Protein AF-A0A6G3ML04-F1 (afdb_monomer_lite)

Sequence (183 aa):
IDFSEVTQTDVFVLGKVYQLIARELGIQLPIVDPCIYVERYGYKLKLGEKTRDVCHTAVRLVGRMKRDWIHHGRRPNGICGAALLVASQLHGFQISVKQMVRVVRISKAIIVKRLADVSETPVASLSLEDFFSKKLESMVEQDPPSFKLARIIYLRRSVIESKNNWLSSQIIDQVVKTNMEME

InterPro domains:
  IPR000812 Transcription factor TFIIB [PTHR11618] (1-153)
  IPR013150 Transcription factor TFIIB, cyclin-like domain [PF00382] (29-118)
  IPR036915 Cyclin-like superfamily [SSF47954] (31-125)

Structure (mmCIF, N/CA/C/O backbone):
data_AF-A0A6G3ML04-F1
#
_entry.id   AF-A0A6G3ML04-F1
#
loop_
_atom_site.group_PDB
_atom_site.id
_atom_site.type_symbol
_atom_site.label_atom_id
_atom_site.label_alt_id
_atom_site.label_comp_id
_atom_site.label_asym_id
_atom_site.label_entity_id
_atom_site.label_seq_id
_atom_site.pdbx_PDB_ins_code
_atom_site.Cartn_x
_atom_site.Cartn_y
_atom_site.Cartn_z
_atom_site.occupancy
_atom_site.B_iso_or_equiv
_atom_site.auth_seq_id
_atom_site.auth_comp_id
_atom_site.auth_asym_id
_atom_site.auth_atom_id
_atom_site.pdbx_PDB_model_num
ATOM 1 N N . ILE A 1 1 ? -1.990 -17.256 -7.823 1.00 84.00 1 ILE A N 1
ATOM 2 C CA . ILE A 1 1 ? -1.487 -17.687 -6.494 1.00 84.00 1 ILE A CA 1
ATOM 3 C C . ILE A 1 1 ? -2.345 -18.833 -5.996 1.00 84.00 1 ILE A C 1
ATOM 5 O O . ILE A 1 1 ? -1.812 -19.920 -5.901 1.00 84.00 1 ILE A O 1
ATOM 9 N N . ASP A 1 2 ? -3.655 -18.629 -5.812 1.00 86.38 2 ASP A N 1
ATOM 10 C CA . ASP A 1 2 ? -4.574 -19.694 -5.371 1.00 86.38 2 ASP A CA 1
ATOM 11 C C . ASP A 1 2 ? -4.459 -20.977 -6.231 1.00 86.38 2 ASP A C 1
ATOM 13 O O . ASP A 1 2 ? -4.268 -22.052 -5.683 1.00 86.38 2 ASP A O 1
ATOM 17 N N . PHE A 1 3 ? -4.440 -20.865 -7.568 1.00 90.56 3 PHE A N 1
ATOM 18 C CA . PHE A 1 3 ? -4.226 -22.023 -8.458 1.00 90.56 3 PHE A CA 1
ATOM 19 C C . PHE A 1 3 ? -2.870 -22.713 -8.275 1.00 90.56 3 PHE A C 1
ATOM 21 O O . PHE A 1 3 ? -2.808 -23.929 -8.205 1.00 90.56 3 PHE A O 1
ATOM 28 N N . SER A 1 4 ? -1.797 -21.933 -8.163 1.00 92.62 4 SER A N 1
ATOM 29 C CA . SER A 1 4 ? -0.427 -22.442 -8.023 1.00 92.62 4 SER A CA 1
ATOM 30 C C . SER A 1 4 ? -0.223 -23.221 -6.720 1.00 92.62 4 SER A C 1
ATOM 32 O O . SER A 1 4 ? 0.524 -24.192 -6.705 1.00 92.62 4 SER A O 1
ATOM 34 N N . GLU A 1 5 ? -0.921 -22.843 -5.646 1.00 88.44 5 GLU A N 1
ATOM 35 C CA . GLU A 1 5 ? -0.907 -23.578 -4.377 1.00 88.44 5 GLU A CA 1
ATOM 36 C C . GLU A 1 5 ? -1.630 -24.925 -4.493 1.00 88.44 5 GLU A C 1
ATOM 38 O O . GLU A 1 5 ? -1.165 -25.920 -3.951 1.00 88.44 5 GLU A O 1
ATOM 43 N N . VAL A 1 6 ? -2.741 -24.990 -5.229 1.00 94.06 6 VAL A N 1
ATOM 44 C CA . VAL A 1 6 ? -3.471 -26.251 -5.427 1.00 94.06 6 VAL A CA 1
ATOM 45 C C . VAL A 1 6 ? -2.716 -27.180 -6.377 1.00 94.06 6 VAL A C 1
ATOM 47 O O . VAL A 1 6 ? -2.595 -28.368 -6.102 1.00 94.06 6 VAL A O 1
ATOM 50 N N . THR A 1 7 ? -2.168 -26.651 -7.473 1.00 93.25 7 THR A N 1
ATOM 51 C CA . THR A 1 7 ? -1.433 -27.448 -8.468 1.00 93.25 7 THR A CA 1
ATOM 52 C C . THR A 1 7 ? 0.027 -27.701 -8.088 1.00 93.25 7 THR A C 1
ATOM 54 O O . THR A 1 7 ? 0.729 -28.386 -8.827 1.00 93.25 7 THR A O 1
ATOM 57 N N . GLN A 1 8 ? 0.509 -27.124 -6.978 1.00 93.25 8 GLN A N 1
ATOM 58 C CA . GLN A 1 8 ? 1.909 -27.196 -6.529 1.00 93.25 8 GLN A CA 1
ATOM 59 C C . GLN A 1 8 ? 2.913 -26.822 -7.637 1.00 93.25 8 GLN A C 1
ATOM 61 O O . GLN A 1 8 ? 3.999 -27.383 -7.750 1.00 93.25 8 GLN A O 1
ATOM 66 N N . THR A 1 9 ? 2.537 -25.871 -8.493 1.00 93.94 9 THR A N 1
ATOM 67 C CA . THR A 1 9 ? 3.340 -25.422 -9.641 1.00 93.94 9 THR A CA 1
ATOM 68 C C . THR A 1 9 ? 3.691 -23.951 -9.476 1.00 93.94 9 THR A C 1
ATOM 70 O O . THR A 1 9 ? 2.913 -23.192 -8.901 1.00 93.94 9 THR A O 1
ATOM 73 N N . ASP A 1 10 ? 4.825 -23.505 -10.010 1.00 93.56 10 ASP A N 1
ATOM 74 C CA . ASP A 1 10 ? 5.224 -22.101 -9.920 1.00 93.56 10 ASP A CA 1
ATOM 75 C C . ASP A 1 10 ? 4.236 -21.138 -10.621 1.00 93.56 10 ASP A C 1
ATOM 77 O O . ASP A 1 10 ? 3.751 -21.377 -11.732 1.00 93.56 10 ASP A O 1
ATOM 81 N N . VAL A 1 11 ? 3.966 -19.999 -9.971 1.00 92.75 11 VAL A N 1
ATOM 82 C CA . VAL A 1 11 ? 3.036 -18.965 -10.453 1.00 92.75 11 VAL A CA 1
ATOM 83 C C . VAL A 1 11 ? 3.503 -18.374 -11.782 1.00 92.75 11 VAL A C 1
ATOM 85 O O . VAL A 1 11 ? 2.659 -18.023 -12.609 1.00 92.75 11 VAL A O 1
ATOM 88 N N . PHE A 1 12 ? 4.815 -18.233 -12.001 1.00 93.19 12 PHE A N 1
ATOM 89 C CA . PHE A 1 12 ? 5.323 -17.636 -13.238 1.00 93.19 12 PHE A CA 1
ATOM 90 C C . PHE A 1 12 ? 5.167 -18.582 -14.425 1.00 93.19 12 PHE A C 1
ATOM 92 O O . PHE A 1 12 ? 4.841 -18.122 -15.518 1.00 93.19 12 PHE A O 1
ATOM 99 N N . VAL A 1 13 ? 5.325 -19.891 -14.212 1.00 94.94 13 VAL A N 1
ATOM 100 C CA . VAL A 1 13 ? 5.046 -20.905 -15.240 1.00 94.94 13 VAL A CA 1
ATOM 101 C C . VAL A 1 13 ? 3.569 -20.869 -15.636 1.00 94.94 13 VAL A C 1
ATOM 103 O O . VAL A 1 13 ? 3.266 -20.723 -16.820 1.00 94.94 13 VAL A O 1
ATOM 106 N N . LEU A 1 14 ? 2.651 -20.885 -14.661 1.00 94.88 14 LEU A N 1
ATOM 107 C CA . LEU A 1 14 ? 1.211 -20.753 -14.930 1.00 94.88 14 LEU A CA 1
ATOM 108 C C . LEU A 1 14 ? 0.886 -19.455 -15.679 1.00 94.88 14 LEU A C 1
ATOM 110 O O . LEU A 1 14 ? 0.095 -19.467 -16.618 1.00 94.88 14 LEU A O 1
ATOM 114 N N . GLY A 1 15 ? 1.507 -18.340 -15.286 1.00 93.12 15 GLY A N 1
ATOM 115 C CA . GLY A 1 15 ? 1.320 -17.047 -15.942 1.00 93.12 15 GLY A CA 1
ATOM 116 C C . GLY A 1 15 ? 1.758 -17.051 -17.408 1.00 93.12 15 GLY A C 1
ATOM 117 O O . GLY A 1 15 ? 1.036 -16.527 -18.253 1.00 93.12 15 GLY A O 1
ATOM 118 N N . LYS A 1 16 ? 2.898 -17.682 -17.723 1.00 94.50 16 LYS A N 1
ATOM 119 C CA . LYS A 1 16 ? 3.391 -17.825 -19.104 1.00 94.50 16 LYS A CA 1
ATOM 120 C C . LYS A 1 16 ? 2.436 -18.653 -19.962 1.00 94.50 16 LYS A C 1
ATOM 122 O O . LYS A 1 16 ? 2.088 -18.228 -21.058 1.00 94.50 16 LYS A O 1
ATOM 127 N N . VAL A 1 17 ? 1.983 -19.801 -19.453 1.00 95.19 17 VAL A N 1
ATOM 128 C CA . VAL A 1 17 ? 1.037 -20.675 -20.169 1.00 95.19 17 VAL A CA 1
ATOM 129 C C . VAL A 1 17 ? -0.306 -19.972 -20.371 1.00 95.19 17 VAL A C 1
ATOM 131 O O . VAL A 1 17 ? -0.859 -20.005 -21.464 1.00 95.19 17 VAL A O 1
ATOM 134 N N . TYR A 1 18 ? -0.802 -19.266 -19.354 1.00 93.12 18 TYR A N 1
ATOM 135 C CA . TYR A 1 18 ? -2.026 -18.473 -19.453 1.00 93.12 18 TYR A CA 1
ATOM 136 C C . TYR A 1 18 ? -1.938 -17.389 -20.537 1.00 93.12 18 TYR A C 1
ATOM 138 O O . TYR A 1 18 ? -2.861 -17.240 -21.334 1.00 93.12 18 TYR A O 1
ATOM 146 N N . GLN A 1 19 ? -0.820 -16.659 -20.598 1.00 92.94 19 GLN A N 1
ATOM 147 C CA . GLN A 1 19 ? -0.595 -15.652 -21.637 1.00 92.94 19 GLN A CA 1
ATOM 148 C C . GLN A 1 19 ? -0.502 -16.269 -23.033 1.00 92.94 19 GLN A C 1
ATOM 150 O O . GLN A 1 19 ? -1.040 -15.694 -23.976 1.00 92.94 19 GLN A O 1
ATOM 155 N N . LEU A 1 20 ? 0.143 -17.433 -23.162 1.00 95.19 20 LEU A N 1
ATOM 156 C CA . LEU A 1 20 ? 0.210 -18.168 -24.422 1.00 95.19 20 LEU A CA 1
ATOM 157 C C . LEU A 1 20 ? -1.195 -18.556 -24.897 1.00 95.19 20 LEU A C 1
ATOM 159 O O . LEU A 1 20 ? -1.577 -18.197 -26.002 1.00 95.19 20 LEU A O 1
ATOM 163 N N . ILE A 1 21 ? -1.998 -19.190 -24.037 1.00 95.50 21 ILE A N 1
ATOM 164 C CA . ILE A 1 21 ? -3.373 -19.596 -24.367 1.00 95.50 21 ILE A CA 1
ATOM 165 C C . ILE A 1 21 ? -4.230 -18.386 -24.759 1.00 95.50 21 ILE A C 1
ATOM 167 O O . ILE A 1 21 ? -4.920 -18.429 -25.772 1.00 95.50 21 ILE A O 1
ATOM 171 N N . ALA A 1 22 ? -4.178 -17.295 -23.987 1.00 95.00 22 ALA A N 1
ATOM 172 C CA . ALA A 1 22 ? -4.945 -16.087 -24.293 1.00 95.00 22 ALA A CA 1
ATOM 173 C C . ALA A 1 22 ? -4.548 -15.482 -25.649 1.00 95.00 22 ALA A C 1
ATOM 175 O O . ALA A 1 22 ? -5.415 -15.011 -26.385 1.00 95.00 22 ALA A O 1
ATOM 176 N N . ARG A 1 23 ? -3.252 -15.526 -25.990 1.00 94.62 23 ARG A N 1
ATOM 177 C CA . ARG A 1 23 ? -2.728 -15.045 -27.271 1.00 94.62 23 ARG A CA 1
ATOM 178 C C . ARG A 1 23 ? -3.181 -15.917 -28.439 1.00 94.62 23 ARG A C 1
ATOM 180 O O . ARG A 1 23 ? -3.677 -15.368 -29.415 1.00 94.62 23 ARG A O 1
ATOM 187 N N . GLU A 1 24 ? -3.036 -17.235 -28.328 1.00 96.50 24 GLU A N 1
ATOM 188 C CA . GLU A 1 24 ? -3.408 -18.180 -29.392 1.00 96.50 24 GLU A CA 1
ATOM 189 C C . GLU A 1 24 ? -4.922 -18.203 -29.643 1.00 96.50 24 GLU A C 1
ATOM 191 O O . GLU A 1 24 ? -5.366 -18.317 -30.780 1.00 96.50 24 GLU A O 1
ATOM 196 N N . LEU A 1 25 ? -5.733 -18.028 -28.594 1.00 96.31 25 LEU A N 1
ATOM 197 C CA . LEU A 1 25 ? -7.193 -17.952 -28.710 1.00 96.31 25 LEU A CA 1
ATOM 198 C C . LEU A 1 25 ? -7.710 -16.547 -29.071 1.00 96.31 25 LEU A C 1
ATOM 200 O O . LEU A 1 25 ? -8.919 -16.364 -29.201 1.00 96.31 25 LEU A O 1
ATOM 204 N N . GLY A 1 26 ? -6.834 -15.543 -29.195 1.00 93.50 26 GLY A N 1
ATOM 205 C CA . GLY A 1 26 ? -7.223 -14.165 -29.514 1.00 93.50 26 GLY A CA 1
ATOM 206 C C . GLY A 1 26 ? -8.090 -13.481 -28.446 1.00 93.50 26 GLY A C 1
ATOM 207 O O . GLY A 1 26 ? -8.840 -12.557 -28.756 1.00 93.50 26 GLY A O 1
ATOM 208 N N . ILE A 1 27 ? -8.016 -13.922 -27.187 1.00 94.56 27 ILE A N 1
ATOM 209 C CA . ILE A 1 27 ? -8.859 -13.410 -26.099 1.00 94.56 27 ILE A CA 1
ATOM 210 C C . ILE A 1 27 ? -8.245 -12.126 -25.533 1.00 94.56 27 ILE A C 1
ATOM 212 O O . ILE A 1 27 ? -7.147 -12.134 -24.971 1.00 94.56 27 ILE A O 1
ATOM 216 N N . GLN A 1 28 ? -8.984 -11.018 -25.608 1.00 88.94 28 GLN A N 1
ATOM 217 C CA . GLN A 1 28 ? -8.613 -9.782 -24.920 1.00 88.94 28 GLN A CA 1
ATOM 218 C C . GLN A 1 28 ? -8.947 -9.877 -23.430 1.00 88.94 28 GLN A C 1
ATOM 220 O O . GLN A 1 28 ? -10.102 -10.034 -23.036 1.00 88.94 28 GLN A O 1
ATOM 225 N N . LEU A 1 29 ? -7.921 -9.779 -22.589 1.00 85.25 29 LEU A N 1
ATOM 226 C CA . LEU A 1 29 ? -8.077 -9.891 -21.144 1.00 85.25 29 LEU A CA 1
ATOM 227 C C . LEU A 1 29 ? -8.539 -8.559 -20.534 1.00 85.25 29 LEU A C 1
ATOM 229 O O . LEU A 1 29 ? -7.865 -7.543 -20.726 1.00 85.25 29 LEU A O 1
ATOM 233 N N . PRO A 1 30 ? -9.640 -8.543 -19.761 1.00 86.56 30 PRO A N 1
ATOM 234 C CA . PRO A 1 30 ? -10.093 -7.329 -19.102 1.00 86.56 30 PRO A CA 1
ATOM 235 C C . PRO A 1 30 ? -9.151 -6.933 -17.960 1.00 86.56 30 PRO A C 1
ATOM 237 O O . PRO A 1 30 ? -8.574 -7.774 -17.264 1.00 86.56 30 PRO A O 1
ATOM 240 N N . ILE A 1 31 ? -9.035 -5.626 -17.725 1.00 82.31 31 ILE A N 1
ATOM 241 C CA . ILE A 1 31 ? -8.320 -5.095 -16.563 1.00 82.31 31 ILE A CA 1
ATOM 242 C C . ILE A 1 31 ? -9.158 -5.383 -15.318 1.00 82.31 31 ILE A C 1
ATOM 244 O O . ILE A 1 31 ? -10.296 -4.934 -15.196 1.00 82.31 31 ILE A O 1
ATOM 248 N N . VAL A 1 32 ? -8.581 -6.126 -14.378 1.00 85.44 32 VAL A N 1
ATOM 249 C CA . VAL A 1 32 ? -9.256 -6.486 -13.131 1.00 85.44 32 VAL A CA 1
ATOM 250 C C . VAL A 1 32 ? -9.224 -5.308 -12.158 1.00 85.44 32 VAL A C 1
ATOM 252 O O . VAL A 1 32 ? -8.145 -4.863 -11.758 1.00 85.44 32 VAL A O 1
ATOM 255 N N . ASP A 1 33 ? -10.397 -4.826 -11.740 1.00 86.94 33 ASP A N 1
ATOM 256 C CA . ASP A 1 33 ? -10.491 -3.773 -10.728 1.00 86.94 33 ASP A CA 1
ATOM 257 C C . ASP A 1 33 ? -10.137 -4.333 -9.333 1.00 86.94 33 ASP A C 1
ATOM 259 O O . ASP A 1 33 ? -10.718 -5.338 -8.920 1.00 86.94 33 ASP A O 1
ATOM 263 N N . PRO A 1 34 ? -9.208 -3.714 -8.574 1.00 88.88 34 PRO A N 1
ATOM 264 C CA . PRO A 1 34 ? -8.875 -4.166 -7.228 1.00 88.88 34 PRO A CA 1
ATOM 265 C C . PRO A 1 34 ? -10.072 -4.205 -6.262 1.00 88.88 34 PRO A C 1
ATOM 267 O O . PRO A 1 34 ? -10.066 -5.016 -5.336 1.00 88.88 34 PRO A O 1
ATOM 270 N N . CYS A 1 35 ? -11.107 -3.383 -6.471 1.00 89.62 35 CYS A N 1
ATOM 271 C CA . CYS A 1 35 ? -12.257 -3.287 -5.566 1.00 89.62 35 CYS A CA 1
ATOM 272 C C . CYS A 1 35 ? -12.956 -4.637 -5.339 1.00 89.62 35 CYS A C 1
ATOM 274 O O . CYS A 1 35 ? -13.412 -4.902 -4.228 1.00 89.62 35 CYS A O 1
ATOM 276 N N . ILE A 1 36 ? -12.952 -5.533 -6.335 1.00 90.69 36 ILE A N 1
ATOM 277 C CA . ILE A 1 36 ? -13.591 -6.857 -6.232 1.00 90.69 36 ILE A CA 1
ATOM 278 C C . ILE A 1 36 ? -12.958 -7.742 -5.149 1.00 90.69 36 ILE A C 1
ATOM 280 O O . ILE A 1 36 ? -13.594 -8.648 -4.615 1.00 90.69 36 ILE A O 1
ATOM 284 N N . TYR A 1 37 ? -11.684 -7.508 -4.821 1.00 92.12 37 TYR A N 1
ATOM 285 C CA . TYR A 1 37 ? -10.976 -8.311 -3.830 1.00 92.12 37 TYR A CA 1
ATOM 286 C C . TYR A 1 37 ? -11.243 -7.846 -2.398 1.00 92.12 37 TYR A C 1
ATOM 288 O O . TYR A 1 37 ? -11.047 -8.628 -1.465 1.00 92.12 37 TYR A O 1
ATOM 296 N N . VAL A 1 38 ? -11.683 -6.597 -2.214 1.00 94.75 38 VAL A N 1
ATOM 297 C CA . VAL A 1 38 ? -11.869 -5.986 -0.894 1.00 94.75 38 VAL A CA 1
ATOM 298 C C . VAL A 1 38 ? -12.907 -6.758 -0.087 1.00 94.75 38 VAL A C 1
ATOM 300 O O . VAL A 1 38 ? -12.601 -7.172 1.029 1.00 94.75 38 VAL A O 1
ATOM 303 N N . GLU A 1 39 ? -14.076 -7.042 -0.666 1.00 91.56 39 GLU A N 1
ATOM 304 C CA . GLU A 1 39 ? -15.128 -7.804 0.019 1.00 91.56 39 GLU A CA 1
ATOM 305 C C . GLU A 1 39 ? -14.654 -9.215 0.386 1.00 91.56 39 GLU A C 1
ATOM 307 O O . GLU A 1 39 ? -14.760 -9.633 1.540 1.00 91.56 39 GLU A O 1
ATOM 312 N N . ARG A 1 40 ? -14.035 -9.934 -0.565 1.00 92.19 40 ARG A N 1
ATOM 313 C CA . ARG A 1 40 ? -13.512 -11.294 -0.335 1.00 92.19 40 ARG A CA 1
ATOM 314 C C . ARG A 1 40 ? -12.506 -11.327 0.819 1.00 92.19 40 ARG A C 1
ATOM 316 O O . ARG A 1 40 ? -12.508 -12.272 1.608 1.00 92.19 40 ARG A O 1
ATOM 323 N N . TYR A 1 41 ? -11.622 -10.334 0.914 1.00 94.00 41 TYR A N 1
ATOM 324 C CA . TYR A 1 41 ? -10.648 -10.244 2.004 1.00 94.00 41 TYR A CA 1
ATOM 325 C C . TYR A 1 41 ? -11.276 -9.770 3.318 1.00 94.00 41 TYR A C 1
ATOM 327 O O . TYR A 1 41 ? -10.911 -10.296 4.369 1.00 94.00 41 TYR A O 1
ATOM 335 N N . GLY A 1 42 ? -12.248 -8.858 3.271 1.00 92.88 42 GLY A N 1
ATOM 336 C CA . GLY A 1 42 ? -13.010 -8.408 4.435 1.00 92.88 42 GLY A CA 1
ATOM 337 C C . GLY A 1 42 ? -13.732 -9.557 5.138 1.00 92.88 42 GLY A C 1
ATOM 338 O O . GLY A 1 42 ? -13.555 -9.748 6.341 1.00 92.88 42 GLY A O 1
ATOM 339 N N . TYR A 1 43 ? -14.434 -10.411 4.386 1.00 92.38 43 TYR A N 1
ATOM 340 C CA . TYR A 1 43 ? -15.081 -11.603 4.950 1.00 92.38 43 TYR A CA 1
ATOM 341 C C . TYR A 1 43 ? -14.080 -12.586 5.574 1.00 92.38 43 TYR A C 1
ATOM 343 O O . TYR A 1 43 ? -14.347 -13.165 6.627 1.00 92.38 43 TYR A O 1
ATOM 351 N N . LYS A 1 44 ? -12.886 -12.742 4.985 1.00 92.31 44 LYS A N 1
ATOM 352 C CA . LYS A 1 44 ? -11.817 -13.582 5.557 1.00 92.31 44 LYS A CA 1
ATOM 353 C C . LYS A 1 44 ? -11.230 -13.020 6.857 1.00 92.31 44 LYS A C 1
ATOM 355 O O . LYS A 1 44 ? -10.690 -13.795 7.644 1.00 92.31 44 LYS A O 1
ATOM 360 N N . LEU A 1 45 ? -11.319 -11.708 7.088 1.00 90.62 45 LEU A N 1
ATOM 361 C CA . LEU A 1 45 ? -10.839 -11.057 8.314 1.00 90.62 45 LEU A CA 1
ATOM 362 C C . LEU A 1 45 ? -11.796 -11.219 9.503 1.00 90.62 45 LEU A C 1
ATOM 364 O O . LEU A 1 45 ? -11.362 -10.986 10.627 1.00 90.62 45 LEU A O 1
ATOM 368 N N . LYS A 1 46 ? -13.041 -11.670 9.274 1.00 87.12 46 LYS A N 1
ATOM 369 C CA . LYS A 1 46 ? -14.058 -11.936 10.310 1.00 87.12 46 LYS A CA 1
ATOM 370 C C . LYS A 1 46 ? -14.286 -10.744 11.256 1.00 87.12 46 LYS A C 1
ATOM 372 O O . LYS A 1 46 ? -14.245 -10.896 12.472 1.00 87.12 46 LYS A O 1
ATOM 377 N N . LEU A 1 47 ? -14.556 -9.561 10.701 1.00 85.44 47 LEU A N 1
ATOM 378 C CA . LEU A 1 47 ? -14.739 -8.306 11.457 1.00 85.44 47 LEU A CA 1
ATOM 379 C C . LEU A 1 47 ? -16.141 -8.151 12.087 1.00 85.44 47 LEU A C 1
ATOM 381 O O . LEU A 1 47 ? -16.517 -7.061 12.514 1.00 85.44 47 LEU A O 1
ATOM 385 N N . GLY A 1 48 ? -16.925 -9.232 12.148 1.00 88.00 48 GLY A N 1
ATOM 386 C CA . GLY A 1 48 ? -18.282 -9.232 12.699 1.00 88.00 48 GLY A CA 1
ATOM 387 C C . GLY A 1 48 ? -19.250 -8.364 11.891 1.00 88.00 48 GLY A C 1
ATOM 388 O O . GLY A 1 48 ? -19.161 -8.292 10.663 1.00 88.00 48 GLY A O 1
ATOM 389 N N . GLU A 1 49 ? -20.165 -7.690 12.583 1.00 88.19 49 GLU A N 1
ATOM 390 C CA . GLU A 1 49 ? -21.253 -6.907 11.976 1.00 88.19 49 GLU A CA 1
ATOM 391 C C . GLU A 1 49 ? -20.750 -5.699 11.169 1.00 88.19 49 GLU A C 1
ATOM 393 O O . GLU A 1 49 ? -21.294 -5.382 10.114 1.00 88.19 49 GLU A O 1
ATOM 398 N N . LYS A 1 50 ? -19.628 -5.092 11.579 1.00 91.00 50 LYS A N 1
ATOM 399 C CA . LYS A 1 50 ? -19.026 -3.926 10.905 1.00 91.00 50 LYS A CA 1
ATOM 400 C C . LYS A 1 50 ? -18.221 -4.275 9.647 1.00 91.00 50 LYS A C 1
ATOM 402 O O . LYS A 1 50 ? -17.632 -3.390 9.026 1.00 91.00 50 LYS A O 1
ATOM 407 N N . THR A 1 51 ? -18.172 -5.549 9.239 1.00 93.12 51 THR A N 1
ATOM 408 C CA . THR A 1 51 ? -17.401 -5.982 8.056 1.00 93.12 51 THR A CA 1
ATOM 409 C C . THR A 1 51 ? -17.810 -5.209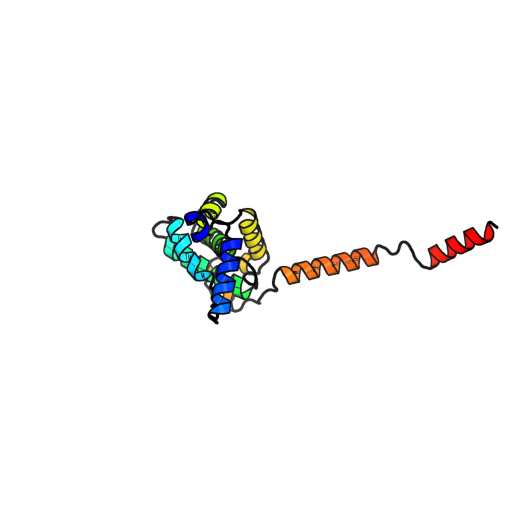 6.802 1.00 93.12 51 THR A C 1
ATOM 411 O O . THR A 1 51 ? -16.947 -4.798 6.024 1.00 93.12 51 THR A O 1
ATOM 414 N N . ARG A 1 52 ? -19.115 -4.973 6.615 1.00 93.19 52 ARG A N 1
ATOM 415 C CA . ARG A 1 52 ? -19.645 -4.260 5.447 1.00 93.19 52 ARG A CA 1
ATOM 416 C C . ARG A 1 52 ? -19.196 -2.799 5.418 1.00 93.19 52 ARG A C 1
ATOM 418 O O . ARG A 1 52 ? -18.732 -2.337 4.378 1.00 93.19 52 ARG A O 1
ATOM 425 N N . ASP A 1 53 ? -19.255 -2.114 6.556 1.00 93.31 53 ASP A N 1
ATOM 426 C CA . ASP A 1 53 ? -18.856 -0.706 6.673 1.00 93.31 53 ASP A CA 1
ATOM 427 C C . ASP A 1 53 ? -17.354 -0.528 6.435 1.00 93.31 53 ASP A C 1
ATOM 429 O O . ASP A 1 53 ? -16.927 0.385 5.724 1.00 93.31 53 ASP A O 1
ATOM 433 N N . VAL A 1 54 ? -16.540 -1.452 6.958 1.00 94.69 54 VAL A N 1
ATOM 434 C CA . VAL A 1 54 ? -15.093 -1.486 6.704 1.00 94.69 54 VAL A CA 1
ATOM 435 C C . VAL A 1 54 ? -14.801 -1.705 5.222 1.00 94.69 54 VAL A C 1
ATOM 437 O O . VAL A 1 54 ? -13.970 -0.995 4.651 1.00 94.69 54 VAL A O 1
ATOM 440 N N . CYS A 1 55 ? -15.488 -2.653 4.578 1.00 95.19 55 CYS A N 1
ATOM 441 C CA . CYS A 1 55 ? -15.315 -2.913 3.150 1.00 95.19 55 CYS A CA 1
ATOM 442 C C . CYS A 1 55 ? -15.712 -1.698 2.307 1.00 95.19 55 CYS A C 1
ATOM 444 O O . CYS A 1 55 ? -14.974 -1.335 1.395 1.00 95.19 55 CYS A O 1
ATOM 446 N N . HIS A 1 56 ? -16.818 -1.031 2.640 1.00 94.25 56 HIS A N 1
ATOM 447 C CA . HIS A 1 56 ? -17.267 0.171 1.941 1.00 94.25 56 HIS A CA 1
ATOM 448 C C . HIS A 1 56 ? -16.226 1.301 2.020 1.00 94.25 56 HIS A C 1
ATOM 450 O O . HIS A 1 56 ? -15.832 1.863 0.994 1.00 94.25 56 HIS A O 1
ATOM 456 N N . THR A 1 57 ? -15.695 1.580 3.215 1.00 93.88 57 THR A N 1
ATOM 457 C CA . THR A 1 57 ? -14.608 2.558 3.396 1.00 93.88 57 THR A CA 1
ATOM 458 C C . THR A 1 57 ? -13.351 2.157 2.625 1.00 93.88 57 THR A C 1
ATOM 460 O O . THR A 1 57 ? -12.728 2.996 1.973 1.00 93.88 57 THR A O 1
ATOM 463 N N . ALA A 1 58 ? -12.985 0.872 2.649 1.00 95.50 58 ALA A N 1
ATOM 464 C CA . ALA A 1 58 ? -11.818 0.366 1.936 1.00 95.50 58 ALA A CA 1
ATOM 465 C C . ALA A 1 58 ? -11.965 0.495 0.411 1.00 95.50 58 ALA A C 1
ATOM 467 O O . ALA A 1 58 ? -11.029 0.953 -0.238 1.00 95.50 58 ALA A O 1
ATOM 468 N N . VAL A 1 59 ? -13.124 0.162 -0.168 1.00 95.06 59 VAL A N 1
ATOM 469 C CA . VAL A 1 59 ? -13.400 0.345 -1.607 1.00 95.06 59 VAL A CA 1
ATOM 470 C C . VAL A 1 59 ? -13.262 1.814 -1.996 1.00 95.06 59 VAL A C 1
ATOM 472 O O . VAL A 1 59 ? -12.602 2.141 -2.983 1.00 95.06 59 VAL A O 1
ATOM 475 N N . ARG A 1 60 ? -13.813 2.718 -1.184 1.00 92.62 60 ARG A N 1
ATOM 476 C CA . ARG A 1 60 ? -13.714 4.162 -1.412 1.00 92.62 60 ARG A CA 1
ATOM 477 C C . ARG A 1 60 ? -12.259 4.649 -1.378 1.00 92.62 60 ARG A C 1
ATOM 479 O O . ARG A 1 60 ? -11.848 5.429 -2.240 1.00 92.62 60 ARG A O 1
ATOM 486 N N . LEU A 1 61 ? -11.454 4.128 -0.449 1.00 93.12 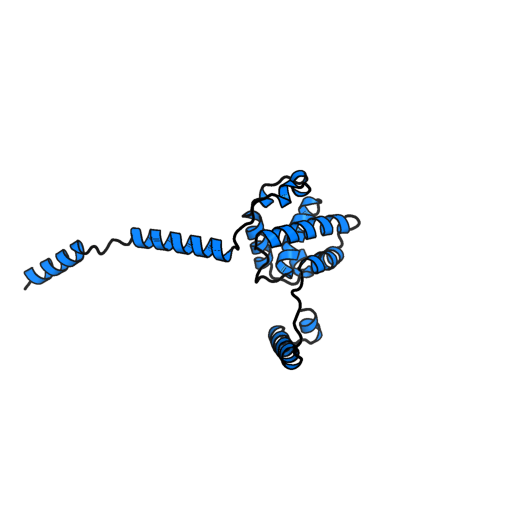61 LEU A N 1
ATOM 487 C CA . LEU A 1 61 ? -10.019 4.406 -0.373 1.00 93.12 61 LEU A CA 1
ATOM 488 C C . LEU A 1 61 ? -9.260 3.851 -1.589 1.00 93.12 61 LEU A C 1
ATOM 490 O O . LEU A 1 61 ? -8.436 4.558 -2.161 1.00 93.12 61 LEU A O 1
ATOM 494 N N . VAL A 1 62 ? -9.571 2.634 -2.047 1.00 94.31 62 VAL A N 1
ATOM 495 C CA . VAL A 1 62 ? -8.994 2.056 -3.276 1.00 94.31 62 VAL A CA 1
ATOM 496 C C . VAL A 1 62 ? -9.330 2.914 -4.497 1.00 94.31 62 VAL A C 1
ATOM 498 O O . VAL A 1 62 ? -8.447 3.193 -5.308 1.00 94.31 62 VAL A O 1
ATOM 501 N N . GLY A 1 63 ? -10.570 3.395 -4.608 1.00 91.88 63 GLY A N 1
ATOM 502 C CA . GLY A 1 63 ? -10.981 4.319 -5.666 1.00 91.88 63 GLY A CA 1
ATOM 503 C C . GLY A 1 63 ? -10.181 5.625 -5.651 1.00 91.88 63 GLY A C 1
ATOM 504 O O . GLY A 1 63 ? -9.814 6.142 -6.707 1.00 91.88 63 GLY A O 1
ATOM 505 N N . ARG A 1 64 ? -9.831 6.131 -4.464 1.00 91.19 64 ARG A N 1
ATOM 506 C CA . ARG A 1 64 ? -8.941 7.289 -4.329 1.00 91.19 64 ARG A CA 1
ATOM 507 C C . ARG A 1 64 ? -7.494 6.957 -4.710 1.00 91.19 64 ARG A C 1
ATOM 509 O O . ARG A 1 64 ? -6.911 7.676 -5.511 1.00 91.19 64 ARG A O 1
ATOM 516 N N . MET A 1 65 ? -6.953 5.822 -4.264 1.00 92.12 65 MET A N 1
ATOM 517 C CA . MET A 1 65 ? -5.628 5.332 -4.687 1.00 92.12 65 MET A CA 1
ATOM 518 C C . MET A 1 65 ? -5.533 5.111 -6.207 1.00 92.12 65 MET A C 1
ATOM 520 O O . MET A 1 65 ? -4.440 5.165 -6.780 1.00 92.12 65 MET A O 1
ATOM 524 N N . LYS A 1 66 ? -6.670 4.839 -6.865 1.00 90.94 66 LYS A N 1
ATOM 525 C CA . LYS A 1 66 ? -6.766 4.738 -8.322 1.00 90.94 66 LYS A CA 1
ATOM 526 C C . LYS A 1 66 ? -6.522 6.096 -8.984 1.00 90.94 66 LYS A C 1
ATOM 528 O O . LYS A 1 66 ? -5.665 6.164 -9.862 1.00 90.94 66 LYS A O 1
ATOM 533 N N . ARG A 1 67 ? -7.211 7.139 -8.502 1.00 90.25 67 ARG A N 1
ATOM 534 C CA . ARG A 1 67 ? -7.072 8.545 -8.934 1.00 90.25 67 ARG A CA 1
ATOM 535 C C . ARG A 1 67 ? -5.700 9.141 -8.613 1.00 90.25 67 ARG A C 1
ATOM 537 O O . ARG A 1 67 ? -5.145 9.864 -9.420 1.00 90.25 67 ARG A O 1
ATOM 544 N N . ASP A 1 68 ? -5.101 8.760 -7.488 1.00 90.75 68 ASP A N 1
ATOM 545 C CA . ASP A 1 68 ? -3.748 9.190 -7.099 1.00 90.75 68 ASP A CA 1
ATOM 546 C C . ASP A 1 68 ? -2.620 8.386 -7.794 1.00 90.75 68 ASP A C 1
ATOM 548 O O . ASP A 1 68 ? -1.475 8.394 -7.347 1.00 90.75 68 ASP A O 1
ATOM 552 N N . TRP A 1 69 ? -2.931 7.622 -8.853 1.00 90.31 69 TRP A N 1
ATOM 553 C CA . TRP A 1 69 ? -1.969 6.839 -9.650 1.00 90.31 69 TRP A CA 1
ATOM 554 C C . TRP A 1 69 ? -1.089 5.844 -8.863 1.00 90.31 69 TRP A C 1
ATOM 556 O O . TRP A 1 69 ? -0.068 5.334 -9.345 1.00 90.31 69 TRP A O 1
ATOM 566 N N . ILE A 1 70 ? -1.516 5.462 -7.658 1.00 90.75 70 ILE A N 1
ATOM 567 C CA . ILE A 1 70 ? -0.824 4.466 -6.828 1.00 90.75 70 ILE A CA 1
ATOM 568 C C . ILE A 1 70 ? -1.120 3.055 -7.344 1.00 90.75 70 ILE A C 1
ATOM 570 O O . ILE A 1 70 ? -0.302 2.149 -7.194 1.00 90.75 70 ILE A O 1
ATOM 574 N N . HIS A 1 71 ? -2.256 2.837 -8.003 1.00 90.00 71 HIS A N 1
ATOM 575 C CA . HIS A 1 71 ? -2.655 1.497 -8.433 1.00 90.00 71 HIS A CA 1
ATOM 576 C C . HIS A 1 71 ? -1.895 0.962 -9.664 1.00 90.00 71 HIS A C 1
ATOM 578 O O . HIS A 1 71 ? -1.656 -0.242 -9.773 1.00 90.00 71 HIS A O 1
ATOM 584 N N . HIS A 1 72 ? -1.515 1.846 -10.589 1.00 88.56 72 HIS A N 1
ATOM 585 C CA . HIS A 1 72 ? -1.099 1.462 -11.936 1.00 88.56 72 HIS A CA 1
ATOM 586 C C . 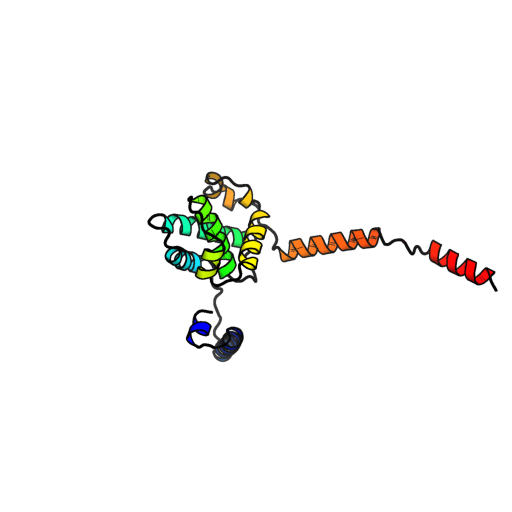HIS A 1 72 ? 0.227 0.682 -11.943 1.00 88.56 72 HIS A C 1
ATOM 588 O O . HIS A 1 72 ? 1.187 1.067 -11.276 1.00 88.56 72 HIS A O 1
ATOM 594 N N . GLY A 1 73 ? 0.277 -0.438 -12.675 1.00 86.94 73 GLY A N 1
ATOM 595 C CA . GLY A 1 73 ? 1.454 -1.318 -12.741 1.00 86.94 73 GLY A CA 1
ATOM 596 C C . GLY A 1 73 ? 1.787 -2.053 -11.432 1.00 86.94 73 GLY A C 1
ATOM 597 O O . GLY A 1 73 ? 2.858 -2.650 -11.310 1.00 86.94 73 GLY A O 1
ATOM 598 N N . ARG A 1 74 ? 0.901 -2.018 -10.425 1.00 90.12 74 ARG A N 1
ATOM 599 C CA . ARG A 1 74 ? 1.121 -2.639 -9.109 1.00 90.12 74 ARG A CA 1
ATOM 600 C C . ARG A 1 74 ? 0.134 -3.779 -8.859 1.00 90.12 74 ARG A C 1
ATOM 602 O O . ARG A 1 74 ? -0.968 -3.808 -9.393 1.00 90.12 74 ARG A O 1
ATOM 609 N N . ARG A 1 75 ? 0.526 -4.744 -8.016 1.00 90.19 75 ARG A N 1
ATOM 610 C CA . ARG A 1 75 ? -0.328 -5.902 -7.693 1.00 90.19 75 ARG A CA 1
ATOM 611 C C . ARG A 1 75 ? -1.579 -5.465 -6.900 1.00 90.19 75 ARG A C 1
ATOM 613 O O . ARG A 1 75 ? -1.400 -4.854 -5.840 1.00 90.19 75 ARG A O 1
ATOM 620 N N . PRO A 1 76 ? -2.801 -5.848 -7.324 1.00 92.31 76 PRO A N 1
ATOM 621 C CA . PRO A 1 76 ? -4.058 -5.426 -6.692 1.00 92.31 76 PRO A CA 1
ATOM 622 C C . PRO A 1 76 ? -4.160 -5.870 -5.230 1.00 92.31 76 PRO A C 1
ATOM 624 O O . PRO A 1 76 ? -4.582 -5.088 -4.382 1.00 92.31 76 PRO A O 1
ATOM 627 N N . ASN A 1 77 ? -3.673 -7.072 -4.904 1.00 93.12 77 ASN A N 1
ATOM 628 C CA . ASN A 1 77 ? -3.673 -7.609 -3.541 1.00 93.12 77 ASN A CA 1
ATOM 629 C C . ASN A 1 77 ? -3.048 -6.630 -2.533 1.00 93.12 77 ASN A C 1
ATOM 631 O O . ASN A 1 77 ? -3.636 -6.349 -1.495 1.00 93.12 77 ASN A O 1
ATOM 635 N N . GLY A 1 78 ? -1.879 -6.059 -2.848 1.00 93.94 78 GLY A N 1
ATOM 636 C CA . GLY A 1 78 ? -1.182 -5.147 -1.935 1.00 93.94 78 GLY A CA 1
ATOM 637 C C . GLY A 1 78 ? -1.934 -3.840 -1.686 1.00 93.94 78 GLY A C 1
ATOM 638 O O . GLY A 1 78 ? -1.904 -3.327 -0.572 1.00 93.94 78 GLY A O 1
ATOM 639 N N . ILE A 1 79 ? -2.624 -3.333 -2.708 1.00 94.56 79 ILE A N 1
ATOM 640 C CA . ILE A 1 79 ? -3.447 -2.120 -2.627 1.00 94.56 79 ILE A CA 1
ATOM 641 C C . ILE A 1 79 ? -4.658 -2.384 -1.730 1.00 94.56 79 ILE A C 1
ATOM 643 O O . ILE A 1 79 ? -4.890 -1.644 -0.779 1.00 94.56 79 ILE A O 1
ATOM 647 N N . CYS A 1 80 ? -5.365 -3.492 -1.967 1.00 95.19 80 CYS A N 1
ATOM 648 C CA . CYS A 1 80 ? -6.529 -3.882 -1.170 1.00 95.19 80 CYS A CA 1
ATOM 649 C C . CYS A 1 80 ? -6.159 -4.139 0.293 1.00 95.19 80 CYS A C 1
ATOM 651 O O . CYS A 1 80 ? -6.872 -3.709 1.191 1.00 95.19 80 CYS A O 1
ATOM 653 N N . GLY A 1 81 ? -5.030 -4.812 0.542 1.00 95.25 81 GLY A N 1
ATOM 654 C CA . GLY A 1 81 ? -4.558 -5.094 1.898 1.00 95.25 81 GLY A CA 1
ATOM 655 C C . GLY A 1 81 ? -4.186 -3.835 2.680 1.00 95.25 81 GLY A C 1
ATOM 656 O O . GLY A 1 81 ? -4.516 -3.732 3.858 1.00 95.25 81 GLY A O 1
ATOM 657 N N . ALA A 1 82 ? -3.540 -2.861 2.031 1.00 95.31 82 ALA A N 1
ATOM 658 C CA . ALA A 1 82 ? -3.254 -1.570 2.651 1.00 95.31 82 ALA A CA 1
ATOM 659 C C . ALA A 1 82 ? -4.544 -0.784 2.926 1.00 95.31 82 ALA A C 1
ATOM 661 O O . ALA A 1 82 ? -4.732 -0.297 4.039 1.00 95.31 82 ALA A O 1
ATOM 662 N N . ALA A 1 83 ? -5.461 -0.735 1.957 1.00 95.50 83 ALA A N 1
ATOM 663 C CA . ALA A 1 83 ? -6.734 -0.043 2.117 1.00 95.50 83 ALA A CA 1
ATOM 664 C C . ALA A 1 83 ? -7.597 -0.647 3.239 1.00 95.50 83 ALA A C 1
ATOM 666 O O . ALA A 1 83 ? -8.153 0.089 4.050 1.00 95.50 83 ALA A O 1
ATOM 667 N N . LEU A 1 84 ? -7.657 -1.979 3.339 1.00 95.75 84 LEU A N 1
ATOM 668 C CA . LEU A 1 84 ? -8.379 -2.676 4.406 1.00 95.75 84 LEU A CA 1
ATOM 669 C C . LEU A 1 84 ? -7.769 -2.435 5.786 1.00 95.75 84 LEU A C 1
ATOM 671 O O . LEU A 1 84 ? -8.522 -2.305 6.745 1.00 95.75 84 LEU A O 1
ATOM 675 N N . LEU A 1 85 ? -6.439 -2.363 5.909 1.00 95.44 85 LEU A N 1
ATOM 676 C CA . LEU A 1 85 ? -5.788 -2.036 7.184 1.00 95.44 85 LEU A CA 1
ATOM 677 C C . LEU A 1 85 ? -6.175 -0.634 7.660 1.00 95.44 85 LEU A C 1
ATOM 679 O O . LEU A 1 85 ? -6.571 -0.477 8.812 1.00 95.44 85 LEU A O 1
ATOM 683 N N . VAL A 1 86 ? -6.107 0.360 6.769 1.00 94.25 86 VAL A N 1
ATOM 684 C CA . VAL A 1 86 ? -6.494 1.742 7.090 1.00 94.25 86 VAL A CA 1
ATOM 685 C C . VAL A 1 86 ? -7.979 1.813 7.440 1.00 94.25 86 VAL A C 1
ATOM 687 O O . VAL A 1 86 ? -8.333 2.341 8.488 1.00 94.25 86 VAL A O 1
ATOM 690 N N . ALA A 1 87 ? -8.851 1.221 6.620 1.00 94.19 87 ALA A N 1
ATOM 691 C CA . ALA A 1 87 ? -10.290 1.217 6.870 1.00 94.19 87 ALA A CA 1
ATOM 692 C C . ALA A 1 87 ? -10.654 0.526 8.191 1.00 94.19 87 ALA A C 1
ATOM 694 O O . ALA A 1 87 ? -11.504 1.011 8.930 1.00 94.19 87 ALA A O 1
ATOM 695 N N . SER A 1 88 ? -9.990 -0.583 8.517 1.00 94.12 88 SER A N 1
ATOM 696 C CA . SER A 1 88 ? -10.220 -1.305 9.771 1.00 94.12 88 SER A CA 1
ATOM 697 C C . SER A 1 88 ? -9.832 -0.451 10.976 1.00 94.12 88 SER A C 1
ATOM 699 O O . SER A 1 88 ? -10.610 -0.357 11.923 1.00 94.12 88 SER A O 1
ATOM 701 N N . GLN A 1 89 ? -8.690 0.241 10.901 1.00 91.81 89 GLN A N 1
ATOM 702 C CA . GLN A 1 89 ? -8.248 1.168 11.942 1.00 91.81 89 GLN A CA 1
ATOM 703 C C . GLN A 1 89 ? -9.238 2.329 12.131 1.00 91.81 89 GLN A C 1
ATOM 705 O O . GLN A 1 89 ? -9.543 2.680 13.269 1.00 91.81 89 GLN A O 1
ATOM 710 N N . LEU A 1 90 ? -9.777 2.888 11.040 1.00 90.94 90 LEU A N 1
ATOM 711 C CA . LEU A 1 90 ? -10.778 3.966 11.085 1.00 90.94 90 LEU A CA 1
ATOM 712 C C . LEU A 1 90 ? -12.082 3.541 11.776 1.00 90.94 90 LEU A C 1
ATOM 714 O O . LEU A 1 90 ? -12.721 4.353 12.434 1.00 90.94 90 LEU A O 1
ATOM 718 N N . HIS A 1 91 ? -12.456 2.267 11.662 1.00 92.19 91 HIS A N 1
ATOM 719 C CA . HIS A 1 91 ? -13.646 1.697 12.306 1.00 92.19 91 HIS A CA 1
ATOM 720 C C . HIS A 1 91 ? -13.380 1.121 13.709 1.00 92.19 91 HIS A C 1
ATOM 722 O O . HIS A 1 91 ? -14.265 0.495 14.297 1.00 92.19 91 HIS A O 1
ATOM 728 N N . GLY A 1 92 ? -12.177 1.333 14.257 1.00 91.00 92 GLY A N 1
ATOM 729 C CA . GLY A 1 92 ? -11.795 0.923 15.612 1.00 91.00 92 GLY A CA 1
ATOM 730 C C . GLY A 1 92 ? -11.265 -0.510 15.740 1.00 91.00 92 GLY A C 1
ATOM 731 O O . GLY A 1 92 ? -11.114 -1.003 16.855 1.00 91.00 92 GLY A O 1
ATOM 732 N N . PHE A 1 93 ? -10.960 -1.191 14.632 1.00 92.50 93 PHE A N 1
ATOM 733 C CA . PHE A 1 93 ? -10.380 -2.535 14.645 1.00 92.50 93 PHE A CA 1
ATOM 734 C C . PHE A 1 93 ? -8.863 -2.493 14.479 1.00 92.50 93 PHE A C 1
ATOM 736 O O . PHE A 1 93 ? -8.341 -2.076 13.445 1.00 92.50 93 PHE A O 1
ATOM 743 N N . GLN A 1 94 ? -8.146 -3.024 15.468 1.00 90.25 94 GLN A N 1
ATOM 744 C CA . GLN A 1 94 ? -6.697 -3.183 15.390 1.00 90.25 94 GLN A CA 1
ATOM 745 C C . GLN A 1 94 ? -6.340 -4.519 14.734 1.00 90.25 94 GLN A C 1
ATOM 747 O O . GLN A 1 94 ? -6.405 -5.579 15.356 1.00 90.25 94 GLN A O 1
ATOM 752 N N . ILE A 1 95 ? -5.940 -4.474 13.463 1.00 91.56 95 ILE A N 1
ATOM 753 C CA . ILE A 1 95 ? -5.501 -5.654 12.711 1.00 91.56 95 ILE A CA 1
ATOM 754 C C . ILE A 1 95 ? -3.985 -5.615 12.550 1.00 91.56 95 ILE A C 1
ATOM 756 O O . ILE A 1 95 ? -3.416 -4.663 12.018 1.00 91.56 95 ILE A O 1
ATOM 760 N N . SER A 1 96 ? -3.310 -6.693 12.949 1.00 93.44 96 SER A N 1
ATOM 761 C CA . SER A 1 96 ? -1.871 -6.814 12.720 1.00 93.44 96 SER A CA 1
ATOM 762 C C . SER A 1 96 ? -1.558 -6.953 11.228 1.00 93.44 96 SER A C 1
ATOM 764 O O . SER A 1 96 ? -2.179 -7.745 10.513 1.00 93.44 96 SER A O 1
ATOM 766 N N . VAL A 1 97 ? -0.488 -6.302 10.765 1.00 93.62 97 VAL A N 1
ATOM 767 C CA . VAL A 1 97 ? 0.020 -6.486 9.394 1.00 93.62 97 VAL A CA 1
ATOM 768 C C . VAL A 1 97 ? 0.312 -7.965 9.102 1.00 93.62 97 VAL A C 1
ATOM 770 O O . VAL A 1 97 ? 0.081 -8.430 7.989 1.00 93.62 97 VAL A O 1
ATOM 773 N N . LYS A 1 98 ? 0.749 -8.746 10.102 1.00 93.44 98 LYS A N 1
ATOM 774 C CA . LYS A 1 98 ? 0.986 -10.194 9.953 1.00 93.44 98 LYS A CA 1
ATOM 775 C C . LYS A 1 98 ? -0.303 -10.960 9.634 1.00 93.44 98 LYS A C 1
ATOM 777 O O . LYS A 1 98 ? -0.272 -11.892 8.835 1.00 93.44 98 LYS A O 1
ATOM 782 N N . GLN A 1 99 ? -1.426 -10.567 10.233 1.00 93.75 99 GLN A N 1
ATOM 783 C CA . GLN A 1 99 ? -2.737 -11.147 9.941 1.00 93.75 99 GLN A CA 1
ATOM 784 C C . GLN A 1 99 ? -3.188 -10.776 8.525 1.00 93.75 99 GLN A C 1
ATOM 786 O O . GLN A 1 99 ? -3.596 -11.656 7.770 1.00 93.75 99 GLN A O 1
ATOM 791 N N . MET A 1 100 ? -3.016 -9.514 8.124 1.00 94.81 100 MET A N 1
ATOM 792 C CA . MET A 1 100 ? -3.357 -9.069 6.769 1.00 94.81 100 MET A CA 1
ATOM 793 C C . MET A 1 100 ? -2.552 -9.807 5.689 1.00 94.81 100 MET A C 1
ATOM 795 O O . MET A 1 100 ? -3.111 -10.258 4.690 1.00 94.81 100 MET A O 1
ATOM 799 N N . VAL A 1 101 ? -1.248 -10.003 5.912 1.00 94.44 101 VAL A N 1
ATOM 800 C CA . VAL A 1 101 ? -0.362 -10.770 5.017 1.00 94.44 101 VAL A CA 1
ATOM 801 C C . VAL A 1 101 ? -0.894 -12.182 4.762 1.00 94.44 101 VAL A C 1
ATOM 803 O O . VAL A 1 101 ? -0.871 -12.642 3.620 1.00 94.44 101 VAL A O 1
ATOM 806 N N . ARG A 1 102 ? -1.416 -12.856 5.796 1.00 92.44 102 ARG A N 1
ATOM 807 C CA . ARG A 1 102 ? -1.988 -14.207 5.671 1.00 92.44 102 ARG A CA 1
ATOM 808 C C . ARG A 1 102 ? -3.244 -14.227 4.796 1.00 92.44 102 ARG A C 1
ATOM 810 O O . ARG A 1 102 ? -3.415 -15.151 4.009 1.00 92.44 102 ARG A O 1
ATOM 817 N N . VAL A 1 103 ? -4.098 -13.208 4.905 1.00 93.00 103 VAL A N 1
ATOM 818 C CA . VAL A 1 103 ? -5.355 -13.115 4.139 1.00 93.00 103 VAL A CA 1
ATOM 819 C C . VAL A 1 103 ? -5.104 -12.758 2.672 1.00 93.00 103 VAL A C 1
ATOM 821 O O . VAL A 1 103 ? -5.658 -13.387 1.770 1.00 93.00 103 VAL A O 1
ATOM 824 N N . VAL A 1 104 ? -4.256 -11.757 2.437 1.00 92.50 104 VAL A N 1
ATOM 825 C CA . VAL A 1 104 ? -4.026 -11.138 1.121 1.00 92.50 104 VAL A CA 1
ATOM 826 C C . VAL A 1 104 ? -2.933 -11.856 0.315 1.00 92.50 104 VAL A C 1
ATOM 828 O O . VAL A 1 104 ? -2.834 -11.687 -0.905 1.00 92.50 104 VAL A O 1
ATOM 831 N N . ARG A 1 105 ? -2.133 -12.698 0.984 1.00 90.81 105 ARG A N 1
ATOM 832 C CA . ARG A 1 105 ? -1.057 -13.512 0.394 1.00 90.81 105 ARG A CA 1
ATOM 833 C C . ARG A 1 105 ? -0.020 -12.655 -0.336 1.00 90.81 105 ARG A C 1
ATOM 835 O O . ARG A 1 105 ? 0.303 -12.876 -1.502 1.00 90.81 105 ARG A O 1
ATOM 842 N N . ILE A 1 106 ? 0.488 -11.638 0.359 1.00 92.88 106 ILE A N 1
ATOM 843 C CA . ILE A 1 106 ? 1.530 -10.734 -0.139 1.00 92.88 106 ILE A CA 1
ATOM 844 C C . ILE A 1 106 ? 2.544 -10.419 0.963 1.00 92.88 106 ILE A C 1
ATOM 846 O O . ILE A 1 106 ? 2.210 -10.469 2.140 1.00 92.88 106 ILE A O 1
ATOM 850 N N . SER A 1 107 ? 3.782 -10.080 0.599 1.00 93.38 107 SER A N 1
ATOM 851 C CA . SER A 1 107 ? 4.824 -9.753 1.579 1.00 93.38 107 SER A CA 1
ATOM 852 C C . SER A 1 107 ? 4.473 -8.519 2.422 1.00 93.38 107 SER A C 1
ATOM 854 O O . SER A 1 107 ? 3.981 -7.513 1.900 1.00 93.38 107 SER A O 1
ATOM 856 N N . LYS A 1 108 ? 4.822 -8.569 3.717 1.00 94.69 108 LYS A N 1
ATOM 857 C CA . LYS A 1 108 ? 4.695 -7.455 4.676 1.00 94.69 108 LYS A CA 1
ATOM 858 C C . LYS A 1 108 ? 5.301 -6.163 4.127 1.00 94.69 108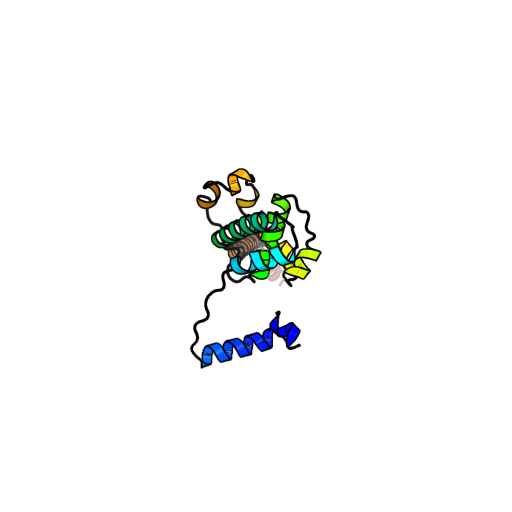 LYS A C 1
ATOM 860 O O . LYS A 1 108 ? 4.677 -5.111 4.224 1.00 94.69 108 LYS A O 1
ATOM 865 N N . ALA A 1 109 ? 6.487 -6.250 3.524 1.00 95.00 109 ALA A N 1
ATOM 866 C CA . ALA A 1 109 ? 7.203 -5.090 2.997 1.00 95.00 109 ALA A CA 1
ATOM 867 C C . ALA A 1 109 ? 6.398 -4.349 1.918 1.00 95.00 109 ALA A C 1
ATOM 869 O O . ALA A 1 109 ? 6.435 -3.124 1.848 1.00 95.00 109 ALA A O 1
ATOM 870 N N . ILE A 1 110 ? 5.624 -5.078 1.107 1.00 93.75 110 ILE A N 1
ATOM 871 C CA . ILE A 1 110 ? 4.798 -4.472 0.059 1.00 93.75 110 ILE A CA 1
ATOM 872 C C . ILE A 1 110 ? 3.634 -3.705 0.681 1.00 93.75 110 ILE A C 1
ATOM 874 O O . ILE A 1 110 ? 3.370 -2.588 0.254 1.00 93.75 110 ILE A O 1
ATOM 878 N N . ILE A 1 111 ? 2.971 -4.264 1.697 1.00 94.44 111 ILE A N 1
ATOM 879 C CA . ILE A 1 111 ? 1.874 -3.577 2.398 1.00 94.44 111 ILE A CA 1
ATOM 880 C C . ILE A 1 111 ? 2.384 -2.288 3.042 1.00 94.44 111 ILE A C 1
ATOM 882 O O . ILE A 1 111 ? 1.796 -1.234 2.832 1.00 94.44 111 ILE A O 1
ATOM 886 N N . VAL A 1 112 ? 3.511 -2.355 3.757 1.00 94.19 112 VAL A N 1
ATOM 887 C CA . VAL A 1 112 ? 4.135 -1.175 4.377 1.00 94.19 112 VAL A CA 1
ATOM 888 C C . VAL A 1 112 ? 4.489 -0.126 3.323 1.00 94.19 112 VAL A C 1
ATOM 890 O O . VAL A 1 112 ? 4.194 1.047 3.515 1.00 94.19 112 VAL A O 1
ATOM 893 N N . LYS A 1 113 ? 5.033 -0.542 2.172 1.00 93.00 113 LYS A N 1
ATOM 894 C CA . LYS A 1 113 ? 5.317 0.374 1.062 1.00 93.00 113 LYS A CA 1
ATOM 895 C C . LYS A 1 113 ? 4.050 1.052 0.529 1.00 93.00 113 LYS A C 1
ATOM 897 O O . LYS A 1 113 ? 4.086 2.240 0.259 1.00 93.00 113 LYS A O 1
ATOM 902 N N . ARG A 1 114 ? 2.927 0.333 0.415 1.00 93.94 114 ARG A N 1
ATOM 903 C CA . ARG A 1 114 ? 1.647 0.927 -0.017 1.00 93.94 114 ARG A CA 1
ATOM 904 C C . ARG A 1 114 ? 1.056 1.870 1.024 1.00 93.94 114 ARG A C 1
ATOM 906 O O . ARG A 1 114 ? 0.482 2.878 0.642 1.00 93.94 114 ARG A O 1
ATOM 913 N N . LEU A 1 115 ? 1.206 1.567 2.311 1.00 93.62 115 LEU A N 1
ATOM 914 C CA . LEU A 1 115 ? 0.814 2.483 3.384 1.00 93.62 115 LEU A CA 1
ATOM 915 C C . LEU A 1 115 ? 1.646 3.771 3.340 1.00 93.62 115 LEU A C 1
ATOM 917 O O . LEU A 1 115 ? 1.081 4.851 3.468 1.00 93.62 115 LEU A O 1
ATOM 921 N N . ALA A 1 116 ? 2.953 3.661 3.081 1.00 92.75 116 ALA A N 1
ATOM 922 C CA . ALA A 1 116 ? 3.816 4.819 2.863 1.00 92.75 116 ALA A CA 1
ATOM 923 C C . ALA A 1 116 ? 3.367 5.635 1.635 1.00 92.75 116 ALA A C 1
ATOM 925 O O . ALA A 1 116 ? 3.174 6.841 1.752 1.00 92.75 116 ALA A O 1
ATOM 926 N N . ASP A 1 117 ? 3.084 4.973 0.504 1.00 91.56 117 ASP A N 1
ATOM 927 C CA . ASP A 1 117 ? 2.574 5.639 -0.706 1.00 91.56 117 ASP A CA 1
ATOM 928 C C . ASP A 1 117 ? 1.278 6.436 -0.409 1.00 91.56 117 ASP A C 1
ATOM 930 O O . ASP A 1 117 ? 1.106 7.546 -0.904 1.00 91.56 117 ASP A O 1
ATOM 934 N N . VAL A 1 118 ? 0.371 5.891 0.418 1.00 91.06 118 VAL A N 1
ATOM 935 C CA . VAL A 1 118 ? -0.863 6.584 0.842 1.00 91.06 118 VAL A CA 1
ATOM 936 C C . VAL A 1 118 ? -0.560 7.739 1.795 1.00 91.06 118 VAL A C 1
ATOM 938 O O . VAL A 1 118 ? -1.181 8.792 1.678 1.0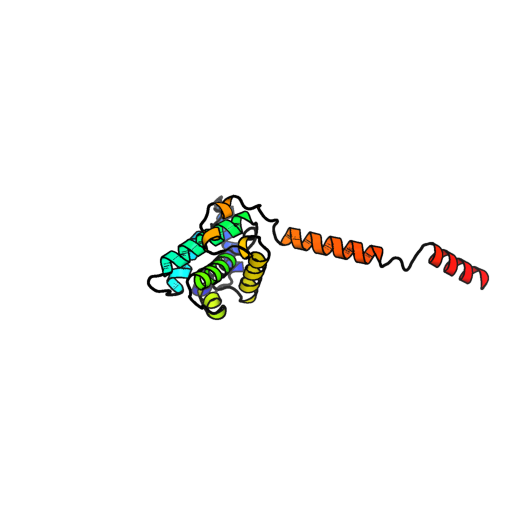0 91.06 118 VAL A O 1
ATOM 941 N N . SER A 1 119 ? 0.402 7.582 2.706 1.00 91.56 119 SER A N 1
ATOM 942 C CA . SER A 1 119 ? 0.781 8.640 3.653 1.00 91.56 119 SER A CA 1
ATOM 943 C C . SER A 1 119 ? 1.353 9.890 2.975 1.00 91.56 119 SER A C 1
ATOM 945 O O . SER A 1 119 ? 1.218 10.988 3.501 1.00 91.56 119 SER A O 1
ATOM 947 N N . GLU A 1 120 ? 1.935 9.741 1.783 1.00 89.38 120 GLU A N 1
ATOM 948 C CA . GLU A 1 120 ? 2.450 10.849 0.968 1.00 89.38 120 GLU A CA 1
ATOM 949 C C . GLU A 1 120 ? 1.358 11.562 0.147 1.00 89.38 120 GLU A C 1
ATOM 951 O O . GLU A 1 120 ? 1.652 12.491 -0.611 1.00 89.38 120 GLU A O 1
ATOM 956 N N . THR A 1 121 ? 0.102 11.118 0.239 1.00 89.00 121 THR A N 1
ATOM 957 C CA . THR A 1 121 ? -1.017 11.714 -0.501 1.00 89.00 121 THR A CA 1
ATOM 958 C C . THR A 1 121 ? -1.804 12.698 0.364 1.00 89.00 121 THR A C 1
ATOM 960 O O . THR A 1 121 ? -1.859 12.533 1.584 1.00 89.00 121 THR A O 1
ATOM 963 N N . PRO A 1 122 ? -2.507 13.676 -0.241 1.00 86.56 122 PRO A N 1
ATOM 964 C CA . PRO A 1 122 ? -3.367 14.614 0.491 1.00 86.56 122 PRO A CA 1
ATOM 965 C C . PRO A 1 122 ? -4.489 13.946 1.299 1.00 86.56 122 PRO A C 1
ATOM 967 O O . PRO A 1 122 ? -5.086 14.569 2.168 1.00 86.56 122 PRO A O 1
ATOM 970 N N . VAL A 1 123 ? -4.788 12.676 1.021 1.00 86.94 123 VAL A N 1
ATOM 971 C CA . VAL A 1 123 ? -5.802 11.891 1.734 1.00 86.94 123 VAL A CA 1
ATOM 972 C C . VAL A 1 123 ? -5.378 11.622 3.177 1.00 86.94 123 VAL A C 1
ATOM 974 O O . VAL A 1 123 ? -6.230 11.489 4.049 1.00 86.94 123 VAL A O 1
ATOM 977 N N . ALA A 1 124 ? -4.072 11.556 3.443 1.00 87.00 124 ALA A N 1
ATOM 978 C CA . ALA A 1 124 ? -3.537 11.233 4.761 1.00 87.00 124 ALA A CA 1
ATOM 979 C C . ALA A 1 124 ? -3.791 12.324 5.814 1.00 87.00 124 ALA A C 1
ATOM 981 O O . ALA A 1 124 ? -3.781 12.025 7.005 1.00 87.00 124 ALA A O 1
ATOM 982 N N . SER A 1 125 ? -4.025 13.571 5.395 1.00 86.50 125 SER A N 1
ATOM 983 C CA . SER A 1 125 ? -4.299 14.702 6.291 1.00 86.50 125 SER A CA 1
ATOM 984 C C . SER A 1 125 ? -5.792 14.963 6.521 1.00 86.50 125 SER A C 1
ATOM 986 O O . SER A 1 125 ? -6.144 15.921 7.208 1.00 86.50 125 SER A O 1
ATOM 988 N N . LEU A 1 126 ? -6.680 14.141 5.954 1.00 85.62 126 LEU A N 1
ATOM 989 C CA . LEU A 1 126 ? -8.124 14.325 6.072 1.00 85.62 126 LEU A CA 1
ATOM 990 C C . LEU A 1 126 ? -8.692 13.805 7.394 1.00 85.62 126 LEU A C 1
ATOM 992 O O . LEU A 1 126 ? -8.267 12.773 7.915 1.00 85.62 126 LEU A O 1
ATOM 996 N N . SER A 1 127 ? -9.733 14.486 7.882 1.00 86.12 127 SER A N 1
ATOM 997 C CA . SER A 1 127 ? -10.604 13.946 8.923 1.00 86.12 127 SER A CA 1
ATOM 998 C C . SER A 1 127 ? -11.486 12.823 8.364 1.00 86.12 127 SER A C 1
ATOM 1000 O O . SER A 1 127 ? -11.710 12.712 7.154 1.00 86.12 127 SER A O 1
ATOM 1002 N N . LEU A 1 128 ? -12.021 11.987 9.256 1.00 84.06 128 LEU A N 1
ATOM 1003 C CA . LEU A 1 128 ? -12.938 10.911 8.876 1.00 84.06 128 LEU A CA 1
ATOM 1004 C C . LEU A 1 128 ? -14.201 11.472 8.198 1.00 84.06 128 LEU A C 1
ATOM 1006 O O . LEU A 1 128 ? -14.641 10.932 7.188 1.00 84.06 128 LEU A O 1
ATOM 1010 N N . GLU A 1 129 ? -14.743 12.584 8.694 1.00 85.06 129 GLU A N 1
ATOM 1011 C CA . GLU A 1 129 ? -15.909 13.256 8.103 1.00 85.06 129 GLU A CA 1
ATOM 1012 C C . GLU A 1 129 ? -15.606 13.796 6.699 1.00 85.06 129 GLU A C 1
ATOM 1014 O O . GLU A 1 129 ? -16.345 13.528 5.745 1.00 85.06 129 GLU A O 1
ATOM 1019 N N . ASP A 1 130 ? -14.465 14.474 6.538 1.00 84.44 130 ASP A N 1
ATOM 1020 C CA . ASP A 1 130 ? -14.031 15.003 5.245 1.00 84.44 130 ASP A CA 1
ATOM 1021 C C . ASP A 1 130 ? -13.809 13.884 4.223 1.00 84.44 130 ASP A C 1
ATOM 1023 O O . ASP A 1 130 ? -14.100 14.069 3.037 1.00 84.44 130 ASP A O 1
ATOM 1027 N N . PHE A 1 131 ? -13.351 12.709 4.667 1.00 85.19 131 PHE A N 1
ATOM 1028 C CA . PHE A 1 131 ? -13.166 11.544 3.808 1.00 85.19 131 PHE A CA 1
ATOM 1029 C C . PHE A 1 131 ? -14.479 11.072 3.168 1.00 85.19 131 PHE A C 1
ATOM 1031 O O . PHE A 1 131 ? -14.462 10.636 2.012 1.00 85.19 131 PHE A O 1
ATOM 1038 N N . PHE A 1 132 ? -15.615 11.183 3.868 1.00 85.50 132 PHE A N 1
ATOM 1039 C CA . PHE A 1 132 ? -16.935 10.819 3.336 1.00 85.50 132 PHE A CA 1
ATOM 1040 C C . PHE A 1 132 ? -17.625 11.936 2.543 1.00 85.50 132 PHE A C 1
ATOM 1042 O O . PHE A 1 132 ? -18.520 11.657 1.738 1.00 85.50 132 PHE A O 1
ATOM 1049 N N . SER A 1 133 ? -17.153 13.172 2.673 1.00 85.44 133 SER A N 1
ATOM 1050 C CA . SER A 1 133 ? -17.664 14.322 1.929 1.00 85.44 133 SER A CA 1
ATOM 1051 C C . SER A 1 133 ? -17.242 14.332 0.445 1.00 85.44 133 SER A C 1
ATOM 1053 O O . SER A 1 133 ? -16.349 13.593 0.017 1.00 85.44 133 SER A O 1
ATOM 1055 N N . LYS A 1 134 ? -17.849 15.229 -0.348 1.00 78.44 134 LYS A N 1
ATOM 1056 C CA . LYS A 1 134 ? -17.456 15.496 -1.750 1.00 78.44 134 LYS A CA 1
ATOM 1057 C C . LYS A 1 134 ? -16.059 16.123 -1.882 1.00 78.44 134 LYS A C 1
ATOM 1059 O O . LYS A 1 134 ? -15.480 16.096 -2.965 1.00 78.44 134 LYS A O 1
ATOM 1064 N N . LYS A 1 135 ? -15.477 16.627 -0.785 1.00 77.06 135 LYS A N 1
ATOM 1065 C CA . LYS A 1 135 ? -14.130 17.225 -0.756 1.00 77.06 135 LYS A CA 1
ATOM 1066 C C . LYS A 1 135 ? -13.056 16.254 -1.253 1.00 77.06 135 LYS A C 1
ATOM 1068 O O . LYS A 1 135 ? -12.109 16.667 -1.918 1.00 77.06 135 LYS A O 1
ATOM 1073 N N . LEU A 1 136 ? -13.228 14.954 -0.990 1.00 79.31 136 LEU A N 1
ATOM 1074 C CA . LEU A 1 136 ? -12.318 13.900 -1.450 1.00 79.31 136 LEU A CA 1
ATOM 1075 C C . LEU A 1 136 ? -12.295 13.747 -2.982 1.00 79.31 136 LEU A C 1
ATOM 1077 O O . LEU A 1 136 ? -11.301 13.289 -3.553 1.00 79.31 136 LEU A O 1
ATOM 1081 N N . GLU A 1 137 ? -13.395 14.065 -3.660 1.00 76.31 137 GLU A N 1
ATOM 1082 C CA . GLU A 1 137 ? -13.510 13.967 -5.119 1.00 76.31 137 GLU A CA 1
ATOM 1083 C C . GLU A 1 137 ? -12.920 15.198 -5.803 1.00 76.31 137 GLU A C 1
ATOM 1085 O O . GLU A 1 137 ? -12.252 15.053 -6.820 1.00 76.31 137 GLU A O 1
ATOM 1090 N N . SER A 1 138 ? -13.061 16.380 -5.196 1.00 79.38 138 SER A N 1
ATOM 1091 C CA . SER A 1 138 ? -12.482 17.636 -5.697 1.00 79.38 138 SER A CA 1
ATOM 1092 C C . SER A 1 138 ? -10.973 17.784 -5.462 1.00 79.38 138 SER A C 1
ATOM 1094 O O . SER A 1 138 ? -10.367 18.751 -5.913 1.00 79.38 138 SER A O 1
ATOM 1096 N N . MET A 1 139 ? -10.354 16.875 -4.707 1.00 82.31 139 MET A N 1
ATOM 1097 C CA . MET A 1 139 ? -8.925 16.934 -4.404 1.00 82.31 139 MET A CA 1
ATOM 1098 C C . MET A 1 139 ? -8.059 16.601 -5.617 1.00 82.31 139 MET A C 1
ATOM 1100 O O . MET A 1 139 ? -8.274 15.570 -6.257 1.00 82.31 139 MET A O 1
ATOM 1104 N N . VAL A 1 140 ? -7.011 17.407 -5.813 1.00 85.69 140 VAL A N 1
ATOM 1105 C CA . VAL A 1 140 ? -6.030 17.283 -6.900 1.00 85.69 140 VAL A CA 1
ATOM 1106 C C . VAL A 1 140 ? -5.439 15.874 -6.948 1.00 85.69 140 VAL A C 1
ATOM 1108 O O . VAL A 1 140 ? -5.070 15.302 -5.916 1.00 85.69 140 VAL A O 1
ATOM 1111 N N . GLU A 1 141 ? -5.378 15.317 -8.152 1.00 88.06 141 GLU A N 1
ATOM 1112 C CA . GLU A 1 141 ? -4.732 14.035 -8.418 1.00 88.06 141 GLU A CA 1
ATOM 1113 C C . GLU A 1 141 ? -3.226 14.114 -8.149 1.00 88.06 141 GLU A C 1
ATOM 1115 O O . GLU A 1 141 ? -2.623 15.187 -8.100 1.00 88.06 141 GLU A O 1
ATOM 1120 N N . GLN A 1 142 ? -2.612 12.962 -7.918 1.00 89.06 142 GLN A N 1
ATOM 1121 C CA . GLN A 1 142 ? -1.194 12.869 -7.601 1.00 89.06 142 GLN A CA 1
ATOM 1122 C C . GLN A 1 142 ? -0.450 12.099 -8.678 1.00 89.06 142 GLN A C 1
ATOM 1124 O O . GLN A 1 142 ? -0.957 11.122 -9.225 1.00 89.06 142 GLN A O 1
ATOM 1129 N N . ASP A 1 143 ? 0.794 12.507 -8.914 1.00 89.44 143 ASP A N 1
ATOM 1130 C CA . ASP A 1 143 ? 1.690 11.776 -9.797 1.00 89.44 143 ASP A CA 1
ATOM 1131 C C . ASP A 1 143 ? 2.015 10.383 -9.236 1.00 89.44 143 ASP A C 1
ATOM 1133 O O . ASP A 1 143 ? 2.173 10.217 -8.014 1.00 89.44 143 ASP A O 1
ATOM 1137 N N . PRO A 1 144 ? 2.224 9.378 -10.107 1.00 91.69 144 PRO A N 1
ATOM 1138 C CA . PRO A 1 144 ? 2.632 8.053 -9.675 1.00 91.69 144 PRO A CA 1
ATOM 1139 C C . PRO A 1 144 ? 3.978 8.100 -8.929 1.00 91.69 144 PRO A C 1
ATOM 1141 O O . PRO A 1 144 ? 4.888 8.841 -9.315 1.00 91.69 144 PRO A O 1
ATOM 1144 N N . PRO A 1 145 ? 4.194 7.229 -7.923 1.00 89.25 145 PRO A N 1
ATOM 1145 C CA . PRO A 1 145 ? 5.450 7.205 -7.170 1.00 89.25 145 PRO A CA 1
ATOM 1146 C C . PRO A 1 145 ? 6.718 7.015 -8.022 1.00 89.25 145 PRO A C 1
ATOM 1148 O O . PRO A 1 145 ? 7.785 7.478 -7.636 1.00 89.25 145 PRO A O 1
ATOM 1151 N N . SER A 1 146 ? 6.633 6.367 -9.191 1.00 88.12 146 SER A N 1
ATOM 1152 C CA . SER A 1 146 ? 7.768 6.258 -10.123 1.00 88.12 146 SER A CA 1
ATOM 1153 C C . SER A 1 146 ? 8.226 7.625 -10.639 1.00 88.12 146 SER A C 1
ATOM 1155 O O . SER A 1 146 ? 9.427 7.862 -10.731 1.00 88.12 146 SER A O 1
ATOM 1157 N N . PHE A 1 147 ? 7.287 8.532 -10.914 1.00 88.56 147 PHE A N 1
ATOM 1158 C CA . PHE A 1 147 ? 7.575 9.893 -11.357 1.00 88.56 147 PHE A CA 1
ATOM 1159 C C . PHE A 1 147 ? 8.179 10.730 -10.225 1.00 88.56 147 PHE A C 1
ATOM 1161 O O . PHE A 1 147 ? 9.218 11.367 -10.403 1.00 88.56 147 PHE A O 1
ATOM 1168 N N . LYS A 1 148 ? 7.597 10.644 -9.019 1.00 86.50 148 LYS A N 1
ATOM 1169 C CA . LYS A 1 148 ? 8.125 11.311 -7.816 1.00 86.50 148 LYS A CA 1
ATOM 1170 C C . LYS A 1 148 ? 9.568 10.880 -7.518 1.00 86.50 148 LYS A C 1
ATOM 1172 O O . LYS A 1 148 ? 10.431 11.730 -7.306 1.00 86.50 148 LYS A O 1
ATOM 1177 N N . LEU A 1 149 ? 9.851 9.575 -7.570 1.00 84.00 149 LEU A N 1
ATOM 1178 C CA . LEU A 1 149 ? 11.198 9.034 -7.361 1.00 84.00 149 LEU A CA 1
ATOM 1179 C C . LEU A 1 149 ? 12.182 9.473 -8.449 1.00 84.00 149 LEU A C 1
ATOM 1181 O O . LEU A 1 149 ? 13.289 9.894 -8.118 1.00 84.00 149 LEU A O 1
ATOM 1185 N N . ALA A 1 150 ? 11.788 9.419 -9.724 1.00 86.62 150 ALA A N 1
ATOM 1186 C CA . ALA A 1 150 ? 12.635 9.874 -10.826 1.00 86.62 150 ALA A CA 1
ATOM 1187 C C . ALA A 1 150 ? 13.031 11.349 -10.658 1.00 86.62 150 ALA A C 1
ATOM 1189 O O . ALA A 1 150 ? 14.204 11.692 -10.802 1.00 86.62 150 ALA A O 1
ATOM 1190 N N . ARG A 1 151 ? 12.084 12.205 -10.249 1.00 88.12 151 ARG A N 1
ATOM 1191 C CA . ARG A 1 151 ? 12.346 13.621 -9.960 1.00 88.12 151 ARG A CA 1
ATOM 1192 C C . ARG A 1 151 ? 13.343 13.811 -8.814 1.00 88.12 151 ARG A C 1
ATOM 1194 O O . ARG A 1 151 ? 14.249 14.629 -8.930 1.00 88.12 151 ARG A O 1
ATOM 1201 N N . ILE A 1 152 ? 13.220 13.043 -7.729 1.00 86.38 152 ILE A N 1
ATOM 1202 C CA . ILE A 1 152 ? 14.170 13.093 -6.601 1.00 86.38 152 ILE A CA 1
ATOM 1203 C C . ILE A 1 152 ? 15.576 12.674 -7.050 1.00 86.38 152 ILE A C 1
ATOM 1205 O O . ILE A 1 152 ? 16.553 13.324 -6.681 1.00 86.38 152 ILE A O 1
ATOM 1209 N N . ILE A 1 153 ? 15.688 11.605 -7.845 1.00 83.19 153 ILE A N 1
ATOM 1210 C CA . ILE A 1 153 ? 16.977 11.129 -8.371 1.00 83.19 153 ILE A CA 1
ATOM 1211 C C . ILE A 1 153 ? 17.613 12.199 -9.263 1.00 83.19 153 ILE A C 1
ATOM 1213 O O . ILE A 1 153 ? 18.792 12.503 -9.094 1.00 83.19 153 ILE A O 1
ATOM 1217 N N . TYR A 1 154 ? 16.828 12.802 -10.158 1.00 83.44 154 TYR A N 1
ATOM 1218 C CA . TYR A 1 154 ? 17.286 13.878 -11.033 1.00 83.44 154 TYR A CA 1
ATOM 1219 C C . TYR A 1 154 ? 17.834 15.073 -10.239 1.00 83.44 154 TYR A C 1
ATOM 1221 O O . TYR A 1 154 ? 18.970 15.487 -10.456 1.00 83.44 154 TYR A O 1
ATOM 1229 N N . LEU A 1 155 ? 17.078 15.571 -9.254 1.00 84.75 155 LEU A N 1
ATOM 1230 C CA . LEU A 1 155 ? 17.501 16.702 -8.417 1.00 84.75 155 LEU A CA 1
ATOM 1231 C C . LEU A 1 155 ? 18.745 16.381 -7.577 1.00 84.75 155 LEU A C 1
ATOM 1233 O O . LEU A 1 155 ? 19.612 17.230 -7.384 1.00 84.75 155 LEU A O 1
ATOM 1237 N N . ARG A 1 156 ? 18.868 15.146 -7.076 1.00 80.62 156 ARG A N 1
ATOM 1238 C CA . ARG A 1 156 ? 20.085 14.713 -6.375 1.00 80.62 156 ARG A CA 1
ATOM 1239 C C . ARG A 1 156 ? 21.291 14.714 -7.305 1.00 80.62 156 ARG A C 1
ATOM 1241 O O . ARG A 1 156 ? 22.357 15.160 -6.894 1.00 80.62 156 ARG A O 1
ATOM 1248 N N . ARG A 1 157 ? 21.120 14.251 -8.544 1.00 77.19 157 ARG A N 1
ATOM 1249 C CA . ARG A 1 157 ? 22.182 14.247 -9.551 1.00 77.19 157 ARG A CA 1
ATOM 1250 C C . ARG A 1 157 ? 22.655 15.664 -9.871 1.00 77.19 157 ARG A C 1
ATOM 1252 O O . ARG A 1 157 ? 23.855 15.897 -9.804 1.00 77.19 157 ARG A O 1
ATOM 1259 N N . SER A 1 158 ? 21.743 16.611 -10.097 1.00 76.38 158 SER A N 1
ATOM 1260 C CA . SER A 1 158 ? 22.121 18.004 -10.377 1.00 76.38 158 SER A CA 1
ATOM 1261 C C . SER A 1 158 ? 22.863 18.667 -9.209 1.00 76.38 158 SER A C 1
ATOM 1263 O O . SER A 1 158 ? 23.768 19.466 -9.424 1.00 76.38 158 SER A O 1
ATOM 1265 N N . VAL A 1 159 ? 22.517 18.325 -7.961 1.00 81.31 159 VAL A N 1
ATOM 1266 C CA . VAL A 1 159 ? 23.230 18.814 -6.763 1.00 81.31 159 VAL A CA 1
ATOM 1267 C C . VAL A 1 159 ? 24.626 18.198 -6.631 1.00 81.31 159 VAL A C 1
ATOM 1269 O O . VAL A 1 159 ? 25.549 18.853 -6.155 1.00 81.31 159 VAL A O 1
ATOM 1272 N N . ILE A 1 160 ? 24.794 16.933 -7.015 1.00 73.19 160 ILE A N 1
ATOM 1273 C CA . ILE A 1 160 ? 26.107 16.278 -7.021 1.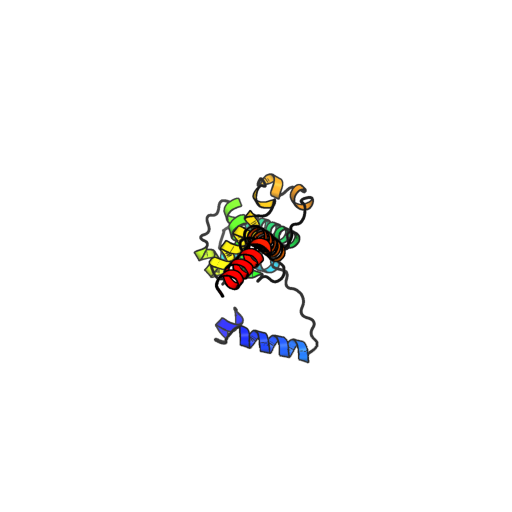00 73.19 160 ILE A CA 1
ATOM 1274 C C . ILE A 1 160 ? 26.981 16.875 -8.129 1.00 73.19 160 ILE A C 1
ATOM 1276 O O . ILE A 1 160 ? 28.134 17.202 -7.873 1.00 73.19 160 ILE A O 1
ATOM 1280 N N . GLU A 1 161 ? 26.433 17.079 -9.327 1.00 75.56 161 GLU A N 1
ATOM 1281 C CA . GLU A 1 161 ? 27.140 17.700 -10.453 1.00 75.56 161 GLU A CA 1
ATOM 1282 C C . GLU A 1 161 ? 27.586 19.134 -10.126 1.00 75.56 161 GLU A C 1
ATOM 1284 O O . GLU A 1 161 ? 28.733 19.478 -10.392 1.00 75.56 161 GLU A O 1
ATOM 1289 N N . SER A 1 162 ? 26.754 19.938 -9.454 1.00 72.00 162 SER A N 1
ATOM 1290 C CA . SER A 1 162 ? 27.148 21.293 -9.038 1.00 72.00 162 SER A CA 1
ATOM 1291 C C . SER A 1 162 ? 28.215 21.321 -7.938 1.00 72.00 162 SER A C 1
ATOM 1293 O O . SER A 1 162 ? 29.014 22.254 -7.882 1.00 72.00 162 SER A O 1
ATOM 1295 N N . LYS A 1 163 ? 28.268 20.298 -7.075 1.00 71.12 163 LYS A N 1
ATOM 1296 C CA . LYS A 1 163 ? 29.309 20.153 -6.042 1.00 71.12 163 LYS A CA 1
ATOM 1297 C C . LYS A 1 163 ? 30.603 19.527 -6.564 1.00 71.12 163 LYS A C 1
ATOM 1299 O O . LYS A 1 163 ? 31.658 19.780 -5.994 1.00 71.12 163 LYS A O 1
ATOM 1304 N N . ASN A 1 164 ? 30.546 18.752 -7.644 1.00 63.72 164 ASN A N 1
ATOM 1305 C CA . ASN A 1 164 ? 31.692 18.046 -8.223 1.00 63.72 164 ASN A CA 1
ATOM 1306 C C . ASN A 1 164 ? 32.594 18.929 -9.108 1.00 63.72 164 ASN A C 1
ATOM 1308 O O . ASN A 1 164 ? 33.360 18.411 -9.917 1.00 63.72 164 ASN A O 1
ATOM 1312 N N . ASN A 1 165 ? 32.593 20.247 -8.912 1.00 62.66 165 ASN A N 1
ATOM 1313 C CA . ASN A 1 165 ? 33.420 21.205 -9.654 1.00 62.66 165 ASN A CA 1
ATOM 1314 C C . ASN A 1 165 ? 34.906 21.227 -9.205 1.00 62.66 165 ASN A C 1
ATOM 1316 O O . ASN A 1 165 ? 35.559 22.266 -9.242 1.00 62.66 165 ASN A O 1
ATOM 1320 N N . TRP A 1 166 ? 35.439 20.092 -8.734 1.00 64.56 166 TRP A N 1
ATOM 1321 C CA . TRP A 1 166 ? 36.806 19.973 -8.203 1.00 64.56 166 TRP A CA 1
ATOM 1322 C C . TRP A 1 166 ? 37.883 19.937 -9.299 1.00 64.56 166 TRP A C 1
ATOM 1324 O O . TRP A 1 166 ? 39.022 20.317 -9.052 1.00 64.56 166 TRP A O 1
ATOM 1334 N N . LEU A 1 167 ? 37.513 19.525 -10.514 1.00 59.91 167 LEU A N 1
ATOM 1335 C CA . LEU A 1 167 ? 38.318 19.632 -11.731 1.00 59.91 167 LEU A CA 1
ATOM 1336 C C . LEU A 1 167 ? 37.789 20.805 -12.560 1.00 59.91 167 LEU A C 1
ATOM 1338 O O . LEU A 1 167 ? 37.039 20.621 -13.517 1.00 59.91 167 LEU A O 1
ATOM 1342 N N . SER A 1 168 ? 38.138 22.030 -12.164 1.00 66.19 168 SER A N 1
ATOM 1343 C CA . SER A 1 168 ? 37.952 23.182 -13.047 1.00 66.19 168 SER A CA 1
ATOM 1344 C C . SER A 1 168 ? 39.020 23.155 -14.145 1.00 66.19 168 SER A C 1
ATOM 1346 O O . SER A 1 168 ? 40.137 22.679 -13.920 1.00 66.19 168 SER A O 1
ATOM 1348 N N . SER A 1 169 ? 38.707 23.688 -15.330 1.00 64.00 169 SER A N 1
ATOM 1349 C CA . SER A 1 169 ? 39.691 23.826 -16.418 1.00 64.00 169 SER A CA 1
ATOM 1350 C C . SER A 1 169 ? 40.953 24.564 -15.958 1.00 64.00 169 SER A C 1
ATOM 1352 O O . SER A 1 169 ? 42.054 24.201 -16.346 1.00 64.00 169 SER A O 1
ATOM 1354 N N . GLN A 1 170 ? 40.803 25.520 -15.038 1.00 66.88 170 GLN A N 1
ATOM 1355 C CA . GLN A 1 170 ? 41.907 26.273 -14.441 1.00 66.88 170 GLN A CA 1
ATOM 1356 C C . GLN A 1 170 ? 42.870 25.400 -13.625 1.00 66.88 170 GLN A C 1
ATOM 1358 O O . GLN A 1 170 ? 44.077 25.600 -13.716 1.00 66.88 170 GLN A O 1
ATOM 1363 N N . ILE A 1 171 ? 42.364 24.432 -12.850 1.00 68.75 171 ILE A N 1
ATOM 1364 C CA . ILE A 1 171 ? 43.207 23.522 -12.055 1.00 68.75 171 ILE A CA 1
ATOM 1365 C C . ILE A 1 171 ? 43.972 22.571 -12.982 1.00 68.75 171 ILE A C 1
ATOM 1367 O O . ILE A 1 171 ? 45.150 22.308 -12.755 1.00 68.75 171 ILE A O 1
ATOM 1371 N N . ILE A 1 172 ? 43.328 22.098 -14.052 1.00 69.50 172 ILE A N 1
ATOM 1372 C CA . ILE A 1 172 ? 43.969 21.248 -15.064 1.00 69.50 172 ILE A CA 1
ATOM 1373 C C . ILE A 1 172 ? 45.069 22.030 -15.791 1.00 69.50 172 ILE A C 1
ATOM 1375 O O . ILE A 1 172 ? 46.189 21.538 -15.891 1.00 69.50 172 ILE A O 1
ATOM 1379 N N . ASP A 1 173 ? 44.792 23.264 -16.220 1.00 71.50 173 ASP A N 1
ATOM 1380 C CA . ASP A 1 173 ? 45.778 24.130 -16.876 1.00 71.50 173 ASP A CA 1
ATOM 1381 C C . ASP A 1 173 ? 46.960 24.466 -15.955 1.00 71.50 173 ASP A C 1
ATOM 1383 O O . ASP A 1 173 ? 48.099 24.541 -16.415 1.00 71.50 173 ASP A O 1
ATOM 1387 N N . GLN A 1 174 ? 46.720 24.638 -14.650 1.00 70.88 174 GLN A N 1
ATOM 1388 C CA . GLN A 1 174 ? 47.787 24.815 -13.662 1.00 70.88 174 GLN A CA 1
ATOM 1389 C C . GLN A 1 174 ? 48.651 23.563 -13.529 1.00 70.88 174 GLN A C 1
ATOM 1391 O O . GLN A 1 174 ? 49.865 23.677 -13.629 1.00 70.88 174 GLN A O 1
ATOM 1396 N N . VAL A 1 175 ? 48.053 22.378 -13.378 1.00 70.38 175 VAL A N 1
ATOM 1397 C CA . VAL A 1 175 ? 48.799 21.110 -13.282 1.00 70.38 175 VAL A CA 1
ATOM 1398 C C . VAL A 1 175 ? 49.611 20.842 -14.553 1.00 70.38 175 VAL A C 1
ATOM 1400 O O . VAL A 1 175 ? 50.761 20.418 -14.473 1.00 70.38 175 VAL A O 1
ATOM 1403 N N . VAL A 1 176 ? 49.045 21.130 -15.728 1.00 74.69 176 VAL A N 1
ATOM 1404 C CA . VAL A 1 176 ? 49.742 20.995 -17.014 1.00 74.69 176 VAL A CA 1
ATOM 1405 C C . VAL A 1 176 ? 50.924 21.964 -17.107 1.00 74.69 176 VAL A C 1
ATOM 1407 O O . VAL A 1 176 ? 52.010 21.546 -17.501 1.00 74.69 176 VAL A O 1
ATOM 1410 N N . LYS A 1 177 ? 50.758 23.230 -16.699 1.00 75.19 177 LYS A N 1
ATOM 1411 C CA . LYS A 1 177 ? 51.863 24.203 -16.660 1.00 75.19 177 LYS A CA 1
ATOM 1412 C C . LYS A 1 177 ? 52.964 23.797 -15.685 1.00 75.19 177 LYS A C 1
ATOM 1414 O O . LYS A 1 177 ? 54.125 23.806 -16.068 1.00 75.19 177 LYS A O 1
ATOM 1419 N N . THR A 1 178 ? 52.608 23.387 -14.467 1.00 68.62 178 THR A N 1
ATOM 1420 C CA . THR A 1 178 ? 53.586 22.963 -13.453 1.00 68.62 178 THR A CA 1
ATOM 1421 C C . THR A 1 178 ? 54.402 21.758 -13.918 1.00 68.62 178 THR A C 1
ATOM 1423 O O . THR A 1 178 ? 55.590 21.686 -13.633 1.00 68.62 178 THR A O 1
ATOM 1426 N N . ASN A 1 179 ? 53.798 20.838 -14.673 1.00 63.09 179 ASN A N 1
ATOM 1427 C CA . ASN A 1 179 ? 54.519 19.692 -15.224 1.00 63.09 179 ASN A CA 1
ATOM 1428 C C . ASN A 1 179 ? 55.395 20.048 -16.435 1.00 63.09 179 ASN A C 1
ATOM 1430 O O . ASN A 1 179 ? 56.407 19.390 -16.633 1.00 63.09 179 ASN A O 1
ATOM 1434 N N . MET A 1 180 ? 55.044 21.075 -17.220 1.00 64.12 180 MET A N 1
ATOM 1435 C CA . MET A 1 180 ? 55.887 21.550 -18.329 1.00 64.12 180 MET A CA 1
ATOM 1436 C C . MET A 1 180 ? 57.081 22.401 -17.871 1.00 64.12 180 MET A C 1
ATOM 1438 O O . MET A 1 180 ? 58.075 22.461 -18.577 1.00 64.12 180 MET A O 1
ATOM 1442 N N . GLU A 1 181 ? 57.008 23.055 -16.709 1.00 65.56 181 GLU A N 1
ATOM 1443 C CA . GLU A 1 181 ? 58.129 23.822 -16.131 1.00 65.56 181 GLU A CA 1
ATOM 1444 C C . GLU A 1 181 ? 59.157 22.941 -15.390 1.00 65.56 181 GLU A C 1
ATOM 1446 O O . GLU A 1 181 ? 60.196 23.437 -14.958 1.00 65.56 181 GLU A O 1
ATOM 1451 N N . MET A 1 182 ? 58.859 21.650 -15.210 1.00 53.25 182 MET A N 1
ATOM 1452 C CA . MET A 1 182 ? 59.720 20.673 -14.528 1.00 53.25 182 MET A CA 1
ATOM 1453 C C . MET A 1 182 ? 60.613 19.851 -15.481 1.00 53.25 182 MET A C 1
ATOM 1455 O O . MET A 1 182 ? 61.383 19.019 -14.996 1.00 53.25 182 MET A O 1
ATOM 1459 N N . GLU A 1 183 ? 60.521 20.070 -16.798 1.00 44.69 183 GLU A N 1
ATOM 1460 C CA . GLU A 1 183 ? 61.468 19.580 -17.822 1.00 44.69 183 GLU A CA 1
ATOM 1461 C C . GLU A 1 183 ? 62.496 20.661 -18.185 1.00 44.69 183 GLU A C 1
ATOM 1463 O O . GLU A 1 183 ? 63.680 20.294 -18.374 1.00 44.69 183 GLU A O 1
#

Radius of gyration: 24.99 Å; chains: 1; bounding box: 83×54×45 Å

Secondary structure (DSSP, 8-state):
-HHHHHHT--HHHHHHHHHHHHHHTTPPPPPPPTHHHHHHHHHHHT-GGGHHHHHHHHHHHHHHHHHTT-STTS-HHHHHHHHHHHHHHHTT----HHHHHHHHTS-HHHHHHHHHHHHTSGGGG--HHHHHSGGGTSSPP---HHHHHHHHHHHHHHHHHHH-TTS-HHHHHHHHHHHHTT-

Organism: Henneguya salminicola (NCBI:txid69463)

Foldseek 3Di:
DVVCVVVVHDPVVVVVVVVVVCVVVVPDDDDDQLLVVLLVLLVVLCPDPCSVVLSVQLSLVSVLCVQQQQPPPDDSLLSSLLSSCVSCVVVPHHDDLVNSCVSSVDDSVSNVVNNVVVCPDPLVPDDPVCSPDCVSVVDDHHDYVVVVVVVVVVVVVVVVVVVPCPDDVVVVVVVVVVVVVVD

pLDDT: mean 87.27, std 9.39, range [44.69, 96.5]